Protein AF-A0A501PSZ8-F1 (afdb_monomer)

Mean predicted aligned error: 14.16 Å

Foldseek 3Di:
DDDDDDDDDDDDPPPPDPDDDPPPPVVVVVVVVLVVVVVVVLVVLVVVLVVLLVVLVVVLVVQLVVLVVVLVVVLVVVVVVLVVVPPDDDVVNVLSVLVSVLLSQLSVLLSVLSSVVSVLVSVVSSVVSVLVSVLVVQCSPDPDPVSVVVSVVVSVVVVVVVVVVSVVVVVVSVVVSVCSSCVSVLVSVVVVCVVVVNDDDD

Structure (mmCIF, N/CA/C/O backbone):
data_AF-A0A501PSZ8-F1
#
_entry.id   AF-A0A501PSZ8-F1
#
loop_
_atom_site.group_PDB
_atom_site.id
_atom_site.type_symbol
_atom_site.label_atom_id
_atom_site.label_alt_id
_atom_site.label_comp_id
_atom_site.label_asym_id
_atom_site.label_entity_id
_atom_site.label_seq_id
_atom_site.pdbx_PDB_ins_code
_atom_site.Cartn_x
_atom_site.Cartn_y
_atom_site.Cartn_z
_atom_site.occupancy
_atom_site.B_iso_or_equiv
_atom_site.auth_seq_id
_atom_site.auth_comp_id
_atom_site.auth_asym_id
_atom_site.auth_atom_id
_atom_site.pdbx_PDB_model_num
ATOM 1 N N . MET A 1 1 ? -53.918 -21.270 81.842 1.00 39.38 1 MET A N 1
ATOM 2 C CA . MET A 1 1 ? -53.140 -21.124 80.589 1.00 39.38 1 MET A CA 1
ATOM 3 C C . MET A 1 1 ? -54.136 -21.202 79.435 1.00 39.38 1 MET A C 1
ATOM 5 O O . MET A 1 1 ? -54.706 -22.264 79.272 1.00 39.38 1 MET A O 1
ATOM 9 N N . ARG A 1 2 ? -54.491 -20.159 78.678 1.00 39.19 2 ARG A N 1
ATOM 10 C CA . ARG A 1 2 ? -53.788 -18.931 78.264 1.00 39.19 2 ARG A CA 1
ATOM 11 C C . ARG A 1 2 ? -54.757 -17.724 78.229 1.00 39.19 2 ARG A C 1
ATOM 13 O O . ARG A 1 2 ? -55.941 -17.907 77.971 1.00 39.19 2 ARG A O 1
ATOM 20 N N . GLU A 1 3 ? -54.215 -16.541 78.512 1.00 37.78 3 GLU A N 1
ATOM 21 C CA . GLU A 1 3 ? -54.808 -15.184 78.474 1.00 37.78 3 GLU A CA 1
ATOM 22 C C . GLU A 1 3 ? -55.399 -14.864 77.071 1.00 37.78 3 GLU A C 1
ATOM 24 O O . GLU A 1 3 ? -54.827 -15.295 76.072 1.00 37.78 3 GLU A O 1
ATOM 29 N N . GLN A 1 4 ? -56.630 -14.338 76.897 1.00 39.50 4 GLN A N 1
ATOM 30 C CA . GLN A 1 4 ? -57.059 -12.910 76.917 1.00 39.50 4 GLN A CA 1
ATOM 31 C C . GLN A 1 4 ? -55.990 -11.951 76.330 1.00 39.50 4 GLN A C 1
ATOM 33 O O . GLN A 1 4 ? -54.845 -12.018 76.738 1.00 39.50 4 GLN A O 1
ATOM 38 N N . ILE A 1 5 ? -56.202 -11.060 75.349 1.00 40.06 5 ILE A N 1
ATOM 39 C CA . ILE A 1 5 ? -56.993 -9.804 75.234 1.00 40.06 5 ILE A CA 1
ATOM 40 C C . ILE A 1 5 ? -56.677 -9.337 73.774 1.00 40.06 5 ILE A C 1
ATOM 42 O O . ILE A 1 5 ? -55.539 -9.484 73.350 1.00 40.06 5 ILE A O 1
ATOM 46 N N . GLY A 1 6 ? -57.545 -8.898 72.855 1.00 33.22 6 GLY A N 1
ATOM 47 C CA . GLY A 1 6 ? -58.519 -7.808 72.888 1.00 33.22 6 GLY A CA 1
ATOM 48 C C . GLY A 1 6 ? -58.102 -6.661 71.930 1.00 33.22 6 GLY A C 1
ATOM 49 O O . GLY A 1 6 ? -57.128 -5.973 72.183 1.00 33.22 6 GLY A O 1
ATOM 50 N N . LEU A 1 7 ? -58.902 -6.464 70.869 1.00 38.53 7 LEU A N 1
ATOM 51 C CA . LEU A 1 7 ? -59.334 -5.193 70.239 1.00 38.53 7 LEU A CA 1
ATOM 52 C C . LEU A 1 7 ? -58.346 -4.157 69.631 1.00 38.53 7 LEU A C 1
ATOM 54 O O . LEU A 1 7 ? -57.519 -3.567 70.307 1.00 38.53 7 LEU A O 1
ATOM 58 N N . ARG A 1 8 ? -58.718 -3.747 68.399 1.00 42.22 8 ARG A N 1
ATOM 59 C CA . ARG A 1 8 ? -58.624 -2.403 67.771 1.00 42.22 8 ARG A CA 1
ATOM 60 C C . ARG A 1 8 ? -57.239 -1.785 67.520 1.00 42.22 8 ARG A C 1
ATOM 62 O O . ARG A 1 8 ? -56.643 -1.236 68.434 1.00 42.22 8 ARG A O 1
ATOM 69 N N . HIS A 1 9 ? -56.914 -1.576 66.239 1.00 40.72 9 HIS A N 1
ATOM 70 C CA . HIS A 1 9 ? -56.898 -0.222 65.655 1.00 40.72 9 HIS A CA 1
ATOM 71 C C . HIS A 1 9 ? -56.709 -0.246 64.132 1.00 40.72 9 HIS A C 1
ATOM 73 O O . HIS A 1 9 ? -55.756 -0.814 63.611 1.00 40.72 9 HIS A O 1
ATOM 79 N N . TYR A 1 10 ? -57.622 0.427 63.432 1.00 42.47 10 TYR A N 1
ATOM 80 C CA . TYR A 1 10 ? -57.400 0.956 62.090 1.00 42.47 10 TYR A CA 1
ATOM 81 C C . TYR A 1 10 ? -56.365 2.086 62.204 1.00 42.47 10 TYR A C 1
ATOM 83 O O . TYR A 1 10 ? -56.624 3.054 62.917 1.00 42.47 10 TYR A O 1
ATOM 91 N N . TYR A 1 11 ? -55.240 2.001 61.491 1.00 40.50 11 TYR A N 1
ATOM 92 C CA . TYR A 1 11 ? -54.401 3.167 61.208 1.00 40.50 11 TYR A CA 1
ATOM 93 C C . TYR A 1 11 ? -54.149 3.295 59.703 1.00 40.50 11 TYR A C 1
ATOM 95 O O . TYR A 1 11 ? -53.522 2.463 59.055 1.00 40.50 11 TYR A O 1
ATOM 103 N N . SER A 1 12 ? -54.725 4.380 59.191 1.00 39.78 12 SER A N 1
ATOM 104 C CA . SER A 1 12 ? -54.524 5.057 57.915 1.00 39.78 12 SER A CA 1
ATOM 105 C C . SER A 1 12 ? -53.049 5.156 57.503 1.00 39.78 12 SER A C 1
ATOM 107 O O . SER A 1 12 ? -52.249 5.749 58.220 1.00 39.78 12 SER A O 1
ATOM 109 N N . VAL A 1 13 ? -52.710 4.697 56.294 1.00 40.00 13 VAL A N 1
ATOM 110 C CA . VAL A 1 13 ? -51.389 4.875 55.650 1.00 40.00 13 VAL A CA 1
ATOM 111 C C . VAL A 1 13 ? -51.239 6.308 55.101 1.00 40.00 13 VAL A C 1
ATOM 113 O O . VAL A 1 13 ? -50.970 6.515 53.922 1.00 40.00 13 VAL A O 1
ATOM 116 N N . LYS A 1 14 ? -51.463 7.328 55.941 1.00 44.72 14 LYS A N 1
ATOM 117 C CA . LYS A 1 14 ? -51.265 8.743 55.567 1.00 44.72 14 LYS A CA 1
ATOM 118 C C . LYS A 1 14 ? -49.839 9.258 55.797 1.00 44.72 14 LYS A C 1
ATOM 120 O O . LYS A 1 14 ? -49.567 10.385 55.407 1.00 44.72 14 LYS A O 1
ATOM 125 N N . ASP A 1 15 ? -48.920 8.428 56.298 1.00 42.09 15 ASP A N 1
ATOM 126 C CA . ASP A 1 15 ? -47.596 8.890 56.750 1.00 42.09 15 ASP A CA 1
ATOM 127 C C . ASP A 1 15 ? -46.384 8.270 56.028 1.00 42.09 15 ASP A C 1
ATOM 129 O O . ASP A 1 15 ? -45.269 8.311 56.539 1.00 42.09 15 ASP A O 1
ATOM 133 N N . ILE A 1 16 ? -46.536 7.751 54.804 1.00 41.22 16 ILE A N 1
ATOM 134 C CA . ILE A 1 16 ? -45.375 7.380 53.966 1.00 41.22 16 ILE A CA 1
ATOM 135 C C . ILE A 1 16 ? -45.303 8.316 52.760 1.00 41.22 16 ILE A C 1
ATOM 137 O O . ILE A 1 16 ? -45.477 7.917 51.614 1.00 41.22 16 ILE A O 1
ATOM 141 N N . ASN A 1 17 ? -45.077 9.602 53.027 1.00 38.41 17 ASN A N 1
ATOM 142 C CA . ASN A 1 17 ? -44.780 10.585 51.986 1.00 38.41 17 ASN A CA 1
ATOM 143 C C . ASN A 1 17 ? -43.634 11.522 52.407 1.00 38.41 17 ASN A C 1
ATOM 145 O O . ASN A 1 17 ? -43.758 12.741 52.365 1.00 38.41 17 ASN A O 1
ATOM 149 N N . MET A 1 18 ? -42.505 10.949 52.841 1.00 40.72 18 MET A N 1
ATOM 150 C CA . MET A 1 18 ? -41.269 11.698 53.127 1.00 40.72 18 MET A CA 1
ATOM 151 C C . MET A 1 18 ? -39.994 10.932 52.734 1.00 40.72 18 MET A C 1
ATOM 153 O O . MET A 1 18 ? -39.040 10.848 53.506 1.00 40.72 18 MET A O 1
ATOM 157 N N . THR A 1 19 ? -39.923 10.351 51.528 1.00 38.50 19 THR A N 1
ATOM 158 C CA . THR A 1 19 ? -38.633 9.814 51.027 1.00 38.50 19 THR A CA 1
ATOM 159 C C . THR A 1 19 ? -38.493 9.752 49.500 1.00 38.50 19 THR A C 1
ATOM 161 O O . THR A 1 19 ? -37.919 8.815 48.958 1.00 38.50 19 THR A O 1
ATOM 164 N N . THR A 1 20 ? -38.960 10.768 48.772 1.00 43.62 20 THR A N 1
ATOM 165 C CA . THR A 1 20 ? -38.819 10.842 47.297 1.00 43.62 20 THR A CA 1
ATOM 166 C C . THR A 1 20 ? -38.094 12.087 46.777 1.00 43.62 20 THR A C 1
ATOM 168 O O . THR A 1 20 ? -38.110 12.342 45.580 1.00 43.62 20 THR A O 1
ATOM 171 N N . ALA A 1 21 ? -37.368 12.831 47.621 1.00 39.38 21 ALA A N 1
ATOM 172 C CA . ALA A 1 21 ? -36.712 14.080 47.196 1.00 39.38 21 ALA A CA 1
ATOM 173 C C . ALA A 1 21 ? -35.169 14.051 47.105 1.00 39.38 21 ALA A C 1
ATOM 175 O O . ALA A 1 21 ? -34.577 15.060 46.738 1.00 39.38 21 ALA A O 1
ATOM 176 N N . LYS A 1 22 ? -34.485 12.931 47.405 1.00 36.34 22 LYS A N 1
ATOM 177 C CA . LYS A 1 22 ? -32.999 12.883 47.398 1.00 36.34 22 LYS A CA 1
ATOM 178 C C . LYS A 1 22 ? -32.366 12.060 46.265 1.00 36.34 22 LYS A C 1
ATOM 180 O O . LYS A 1 22 ? -31.150 12.095 46.103 1.00 36.34 22 LYS A O 1
ATOM 185 N N . LYS A 1 23 ? -33.162 11.342 45.460 1.00 40.50 23 LYS A N 1
ATOM 186 C CA . LYS A 1 23 ? -32.654 10.457 44.388 1.00 40.50 23 LYS A CA 1
ATOM 187 C C . LYS A 1 23 ? -32.473 11.161 43.031 1.00 40.50 23 LYS A C 1
ATOM 189 O O . LYS A 1 23 ? -31.695 10.695 42.209 1.00 40.50 23 LYS A O 1
ATOM 194 N N . THR A 1 24 ? -33.126 12.298 42.798 1.00 41.69 24 THR A N 1
ATOM 195 C CA . THR A 1 24 ? -33.142 12.984 41.490 1.00 41.69 24 THR A CA 1
ATOM 196 C C . THR A 1 24 ? -31.967 13.944 41.259 1.00 41.69 24 THR A C 1
ATOM 198 O O . THR A 1 24 ? -31.507 14.075 40.130 1.00 41.69 24 THR A O 1
ATOM 201 N N . THR A 1 25 ? -31.404 14.568 42.297 1.00 41.00 25 THR A N 1
ATOM 202 C CA . THR A 1 25 ? -30.289 15.535 42.163 1.00 41.00 25 THR A CA 1
ATOM 203 C C . THR A 1 25 ? -28.900 14.888 42.133 1.00 41.00 25 THR A C 1
ATOM 205 O O . THR A 1 25 ? -27.998 15.415 41.488 1.00 41.00 25 THR A O 1
ATOM 208 N N . SER A 1 26 ? -28.720 13.726 42.7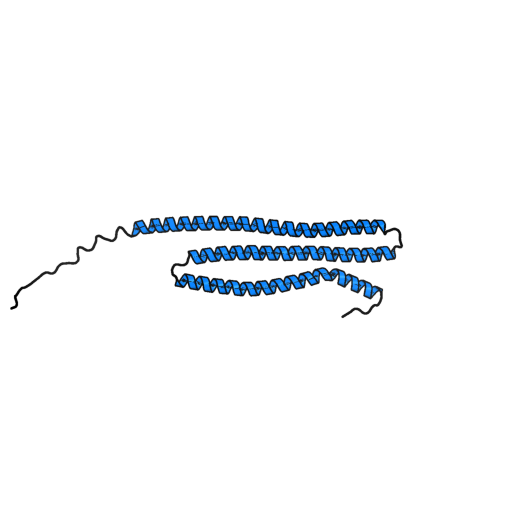73 1.00 48.88 26 SER A N 1
ATOM 209 C CA . SER A 1 26 ? -27.451 12.974 42.743 1.00 48.88 26 SER A CA 1
ATOM 210 C C . SER A 1 26 ? -27.239 12.207 41.431 1.00 48.88 26 SER A C 1
ATOM 212 O O . SER A 1 26 ? -26.098 11.949 41.064 1.00 48.88 26 SER A O 1
ATOM 214 N N . SER A 1 27 ? -28.326 11.857 40.734 1.00 56.31 27 SER A N 1
ATOM 215 C CA . SER A 1 27 ? -28.303 11.154 39.442 1.00 56.31 27 SER A CA 1
ATOM 216 C C . SER A 1 27 ? -27.851 12.073 38.308 1.00 56.31 27 SER A C 1
ATOM 218 O O . SER A 1 27 ? -26.976 11.709 37.536 1.00 56.31 27 SER A O 1
ATOM 220 N N . LYS A 1 28 ? -28.374 13.305 38.268 1.00 56.75 28 LYS A N 1
ATOM 221 C CA . LYS A 1 28 ? -28.098 14.262 37.188 1.00 56.75 28 LYS A CA 1
ATOM 222 C C . LYS A 1 28 ? -26.641 14.738 37.167 1.00 56.75 28 LYS A C 1
ATOM 224 O O . LYS A 1 28 ? -26.029 14.811 36.117 1.00 56.75 28 LYS A O 1
ATOM 229 N N . LYS A 1 29 ? -26.048 14.963 38.347 1.00 59.31 29 LYS A N 1
ATOM 230 C CA . LYS A 1 29 ? -24.628 15.338 38.481 1.00 59.31 29 LYS A CA 1
ATOM 231 C C . LYS A 1 29 ? -23.673 14.193 38.110 1.00 59.31 29 LYS A C 1
ATOM 233 O O . LYS A 1 29 ? -22.567 14.450 37.649 1.00 59.31 29 LYS A O 1
ATOM 238 N N . ALA A 1 30 ? -24.090 12.943 38.321 1.00 61.56 30 ALA A N 1
ATOM 239 C CA . ALA A 1 30 ? -23.337 11.763 37.900 1.00 61.56 30 ALA A CA 1
ATOM 240 C C . ALA A 1 30 ? -23.470 11.510 36.387 1.00 61.56 30 ALA A C 1
ATOM 242 O O . ALA A 1 30 ? -22.485 11.148 35.755 1.00 61.56 30 ALA A O 1
ATOM 243 N N . GLU A 1 31 ? -24.645 11.763 35.799 1.00 59.28 31 GLU A N 1
ATOM 244 C CA . GLU A 1 31 ? -24.856 11.754 34.343 1.00 59.28 31 GLU A CA 1
ATOM 245 C C . GLU A 1 31 ? -24.077 12.871 33.635 1.00 59.28 31 GLU A C 1
ATOM 247 O O . GLU A 1 31 ? -23.431 12.603 32.625 1.00 59.28 31 GLU A O 1
ATOM 252 N N . ASP A 1 32 ? -24.057 14.091 34.177 1.00 67.81 32 ASP A N 1
ATOM 253 C CA . ASP A 1 32 ? -23.296 15.210 33.604 1.00 67.81 32 ASP A CA 1
ATOM 254 C C . ASP A 1 32 ? -21.778 14.946 33.664 1.00 67.81 32 ASP A C 1
ATOM 256 O O . ASP A 1 32 ? -21.078 15.125 32.668 1.00 67.81 32 ASP A O 1
ATOM 260 N N . ALA A 1 33 ? -21.269 14.413 34.784 1.00 70.62 33 ALA A N 1
ATOM 261 C CA . ALA A 1 33 ? -19.857 14.032 34.923 1.00 70.62 33 ALA A CA 1
ATOM 262 C C . ALA A 1 33 ? -19.465 12.829 34.035 1.00 70.62 33 ALA A C 1
ATOM 264 O O . ALA A 1 33 ? -18.357 12.777 33.491 1.00 70.62 33 ALA A O 1
ATOM 265 N N . ALA A 1 34 ? -20.372 11.864 33.848 1.00 70.38 34 ALA A N 1
ATOM 266 C CA . ALA A 1 34 ? -20.192 10.774 32.888 1.00 70.38 34 ALA A CA 1
ATOM 267 C C . ALA A 1 34 ? -20.187 11.298 31.441 1.00 70.38 34 ALA A C 1
ATOM 269 O O . ALA A 1 34 ? -19.390 10.859 30.619 1.00 70.38 34 ALA A O 1
ATOM 270 N N . THR A 1 35 ? -21.017 12.292 31.131 1.00 74.19 35 THR A N 1
ATOM 271 C CA . THR A 1 35 ? -21.087 12.896 29.794 1.00 74.19 35 THR A CA 1
ATOM 272 C C . THR A 1 35 ? -19.830 13.706 29.466 1.00 74.19 35 THR A C 1
ATOM 274 O O . THR A 1 35 ? -19.291 13.573 28.368 1.00 74.19 35 THR A O 1
ATOM 277 N N . GLU A 1 36 ? -19.307 14.495 30.410 1.00 78.88 36 GLU A N 1
ATOM 278 C CA . GLU A 1 36 ? -18.043 15.231 30.235 1.00 78.88 36 GLU A CA 1
ATOM 279 C C . GLU A 1 36 ? -16.842 14.297 30.052 1.00 78.88 36 GLU A C 1
ATOM 281 O O . GLU A 1 36 ? -16.013 14.522 29.170 1.00 78.88 36 GLU A O 1
ATOM 286 N N . SER A 1 37 ? -16.765 13.215 30.832 1.00 75.25 37 SER A N 1
ATOM 287 C CA . SER A 1 37 ? -15.682 12.230 30.712 1.00 75.25 37 SER A CA 1
ATOM 288 C C . SER A 1 37 ? -15.740 11.442 29.398 1.00 75.25 37 SER A C 1
ATOM 290 O O . SER A 1 37 ? -14.697 11.208 28.785 1.00 75.25 37 SER A O 1
ATOM 292 N N . ILE A 1 38 ? -16.937 11.116 28.897 1.00 77.25 38 ILE A N 1
ATOM 293 C CA . ILE A 1 38 ? -17.124 10.537 27.557 1.00 77.25 38 ILE A CA 1
ATOM 294 C C . ILE A 1 38 ? -16.674 11.522 26.469 1.00 77.25 38 ILE A C 1
ATOM 296 O O . ILE A 1 38 ? -15.985 11.118 25.532 1.00 77.25 38 ILE A O 1
ATOM 300 N N . LYS A 1 39 ? -17.001 12.814 26.597 1.00 81.50 39 LYS A N 1
ATOM 301 C CA . LYS A 1 39 ? -16.575 13.855 25.646 1.00 81.50 39 LYS A CA 1
ATOM 302 C C . LYS A 1 39 ? -15.054 14.022 25.605 1.00 81.50 39 LYS A C 1
ATOM 304 O O . LYS A 1 39 ? -14.472 14.043 24.525 1.00 81.50 39 LYS A O 1
ATOM 309 N N . ALA A 1 40 ? -14.405 14.068 26.767 1.00 82.12 40 ALA A N 1
ATOM 310 C CA . ALA A 1 40 ? -12.948 14.174 26.859 1.00 82.12 40 ALA A CA 1
ATOM 311 C C . ALA A 1 40 ? -12.236 12.942 26.262 1.00 82.12 40 ALA A C 1
ATOM 313 O O . ALA A 1 40 ? -11.212 13.067 25.581 1.00 82.12 40 ALA A O 1
ATOM 314 N N . ALA A 1 41 ? -12.799 11.745 26.461 1.00 78.00 41 ALA A N 1
ATOM 315 C CA . ALA A 1 41 ? -12.309 10.525 25.825 1.00 78.00 41 ALA A CA 1
ATOM 316 C C . ALA A 1 41 ? -12.478 10.571 24.295 1.00 78.00 41 ALA A C 1
ATOM 318 O O . ALA A 1 41 ? -11.556 10.198 23.569 1.00 78.00 41 ALA A O 1
ATOM 319 N N . GLN A 1 42 ? -13.608 11.082 23.793 1.00 77.44 42 GLN A N 1
ATOM 320 C CA . GLN A 1 42 ? -13.843 11.268 22.357 1.00 77.44 42 GLN A CA 1
ATOM 321 C C . GLN A 1 42 ? -12.844 1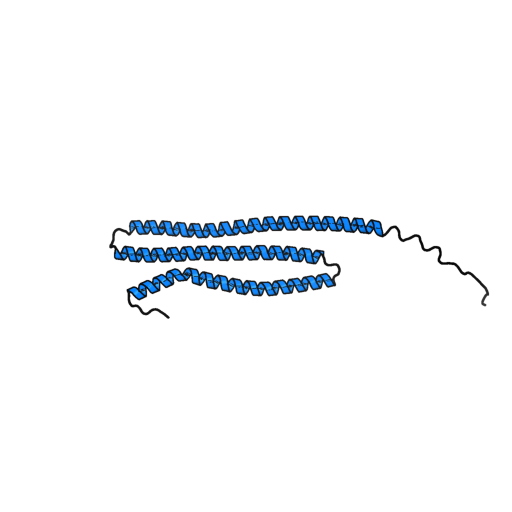2.240 21.720 1.00 77.44 42 GLN A C 1
ATOM 323 O O . GLN A 1 42 ? -12.270 11.903 20.688 1.00 77.44 42 GLN A O 1
ATOM 328 N N . GLU A 1 43 ? -12.579 13.393 22.339 1.00 85.44 43 GLU A N 1
ATOM 329 C CA . GLU A 1 43 ? -11.589 14.363 21.842 1.00 85.44 43 GLU A CA 1
ATOM 330 C C . GLU A 1 43 ? -10.172 13.775 21.806 1.00 85.44 43 GLU A C 1
ATOM 332 O O . GLU A 1 43 ? -9.439 13.952 20.831 1.00 85.44 43 GLU A O 1
ATOM 337 N N . THR A 1 44 ? -9.795 13.014 22.837 1.00 83.50 44 THR A N 1
ATOM 338 C CA . THR A 1 44 ? -8.489 12.335 22.901 1.00 83.50 44 THR A CA 1
ATOM 339 C C . THR A 1 44 ? -8.334 11.326 21.765 1.00 83.50 44 THR A C 1
ATOM 341 O O . THR A 1 44 ? -7.307 11.295 21.083 1.00 83.50 44 THR A O 1
ATOM 344 N N . VAL A 1 45 ? -9.376 10.530 21.523 1.00 81.62 45 VAL A N 1
ATOM 345 C CA . VAL A 1 45 ? -9.421 9.569 20.420 1.00 81.62 45 VAL A CA 1
ATOM 346 C C . VAL A 1 45 ? -9.355 10.283 19.067 1.00 81.62 45 VAL A C 1
ATOM 348 O O . VAL A 1 45 ? -8.619 9.854 18.182 1.00 81.62 45 VAL A O 1
ATOM 351 N N . GLN A 1 46 ? -10.058 11.403 18.907 1.00 84.00 46 GLN A N 1
ATOM 352 C CA . GLN A 1 46 ? -10.084 12.169 17.662 1.00 84.00 46 GLN A CA 1
ATOM 353 C C . GLN A 1 46 ? -8.712 12.773 17.326 1.00 84.00 46 GLN A C 1
ATOM 355 O O . GLN A 1 46 ? -8.249 12.675 16.191 1.00 84.00 46 GLN A O 1
ATOM 360 N N . LYS A 1 47 ? -7.996 13.280 18.331 1.00 86.19 47 LYS A N 1
ATOM 361 C CA . LYS A 1 47 ? -6.630 13.794 18.170 1.00 86.19 47 LYS A CA 1
ATOM 362 C C . LYS A 1 47 ? -5.616 12.693 17.837 1.00 86.19 47 LYS A C 1
ATOM 364 O O . LYS A 1 47 ? -4.707 12.898 17.028 1.00 86.19 47 LYS A O 1
ATOM 369 N N . ALA A 1 48 ? -5.773 11.512 18.440 1.00 81.56 48 ALA A N 1
ATOM 370 C CA . ALA A 1 48 ? -4.960 10.342 18.112 1.00 81.56 48 ALA A CA 1
ATOM 371 C C . ALA A 1 48 ? -5.200 9.877 16.664 1.00 81.56 48 ALA A C 1
ATOM 373 O O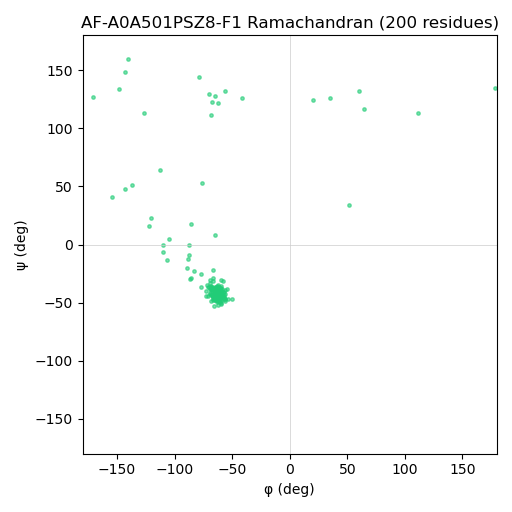 . ALA A 1 48 ? -4.245 9.536 15.967 1.00 81.56 48 ALA A O 1
ATOM 374 N N . VAL A 1 49 ? -6.451 9.944 16.192 1.00 85.00 49 VAL A N 1
ATOM 375 C CA . VAL A 1 49 ? -6.830 9.663 14.799 1.00 85.00 49 VAL A CA 1
ATOM 376 C C . VAL A 1 49 ? -6.141 10.621 13.827 1.00 85.00 49 VAL A C 1
ATOM 378 O O . VAL A 1 49 ? -5.540 10.185 12.847 1.00 85.00 49 VAL A O 1
ATOM 381 N N . GLU A 1 50 ? -6.194 11.924 14.083 1.00 86.19 50 GLU A N 1
ATOM 382 C CA . GLU A 1 50 ? -5.554 12.925 13.217 1.00 86.19 50 GLU A CA 1
ATOM 383 C C . GLU A 1 50 ? -4.036 12.727 13.141 1.00 86.19 50 GLU A C 1
ATOM 385 O O . GLU A 1 50 ? -3.469 12.659 12.051 1.00 86.19 50 GLU A O 1
ATOM 390 N N . THR A 1 51 ? -3.394 12.515 14.291 1.00 87.69 51 THR A N 1
ATOM 391 C CA . THR A 1 51 ? -1.947 12.255 14.360 1.00 87.69 51 THR A CA 1
ATOM 392 C C . THR A 1 51 ? -1.567 10.966 13.623 1.00 87.69 51 THR A C 1
ATOM 394 O O . THR A 1 51 ? -0.560 10.916 12.915 1.00 87.69 51 THR A O 1
ATOM 397 N N . GLY A 1 52 ? -2.378 9.912 13.766 1.00 83.62 52 GLY A N 1
ATOM 398 C CA . GLY A 1 52 ? -2.190 8.651 13.054 1.00 83.62 52 GLY A CA 1
ATOM 399 C C . GLY A 1 52 ? -2.254 8.829 11.536 1.00 83.62 52 GLY A C 1
ATOM 400 O O . GLY A 1 52 ? -1.364 8.349 10.834 1.00 83.62 52 GLY A O 1
ATOM 401 N N . LYS A 1 53 ? -3.246 9.581 11.036 1.00 83.69 53 LYS A N 1
ATOM 402 C CA . LYS A 1 53 ? -3.391 9.894 9.602 1.00 83.69 53 LYS A CA 1
ATOM 403 C C . LYS A 1 53 ? -2.167 10.619 9.050 1.00 83.69 53 LYS A C 1
ATOM 405 O O . LYS A 1 53 ? -1.619 10.182 8.042 1.00 83.69 53 LYS A O 1
ATOM 410 N N . GLU A 1 54 ? -1.687 11.657 9.733 1.00 87.44 54 GLU A N 1
ATOM 411 C CA . GLU A 1 54 ? -0.492 12.388 9.290 1.00 87.44 54 GLU A CA 1
ATOM 412 C C . GLU A 1 54 ? 0.756 11.498 9.210 1.00 87.44 54 GLU A C 1
ATOM 414 O O . GLU A 1 54 ? 1.562 11.625 8.287 1.00 87.44 54 GLU A O 1
ATOM 419 N N . ASN A 1 55 ? 0.941 10.597 10.176 1.00 85.94 55 ASN A N 1
ATOM 420 C CA . ASN A 1 55 ? 2.100 9.705 10.198 1.00 85.94 55 ASN A CA 1
ATOM 421 C C . ASN A 1 55 ? 2.048 8.668 9.070 1.00 85.94 55 ASN A C 1
ATOM 423 O O . ASN A 1 55 ? 3.079 8.383 8.458 1.00 85.94 55 ASN A O 1
ATOM 427 N N . ILE A 1 56 ? 0.857 8.149 8.762 1.00 84.38 56 ILE A N 1
ATOM 428 C CA . ILE A 1 56 ? 0.633 7.248 7.626 1.00 84.38 56 ILE A CA 1
ATOM 429 C C . ILE A 1 56 ? 0.961 7.964 6.308 1.00 84.38 56 ILE A C 1
ATOM 431 O O . ILE A 1 56 ? 1.720 7.433 5.498 1.00 84.38 56 ILE A O 1
ATOM 435 N N . GLU A 1 57 ? 0.462 9.188 6.108 1.00 84.56 57 GLU A N 1
ATOM 436 C CA . GLU A 1 57 ? 0.743 9.970 4.896 1.00 84.56 57 GLU A CA 1
ATOM 437 C C . GLU A 1 57 ? 2.241 10.242 4.711 1.00 84.56 57 GLU A C 1
ATOM 439 O O . GLU A 1 57 ? 2.771 10.102 3.606 1.00 84.56 57 GLU A O 1
ATOM 444 N N . LYS A 1 58 ? 2.951 10.589 5.792 1.00 86.56 58 LYS A N 1
ATOM 445 C CA . LYS A 1 58 ? 4.407 10.801 5.761 1.00 86.56 58 LYS A CA 1
ATOM 446 C C . LYS A 1 58 ? 5.161 9.523 5.389 1.00 86.56 58 LYS A C 1
ATOM 448 O O . LYS A 1 58 ? 6.073 9.583 4.566 1.00 86.56 58 LYS A O 1
ATOM 453 N N . ALA A 1 59 ? 4.776 8.380 5.957 1.00 81.81 59 ALA A N 1
ATOM 454 C CA . ALA A 1 59 ? 5.411 7.095 5.667 1.00 81.81 59 ALA A CA 1
ATOM 455 C C . ALA A 1 59 ? 5.215 6.671 4.200 1.00 81.81 59 ALA A C 1
ATOM 457 O O . ALA A 1 59 ? 6.178 6.267 3.546 1.00 81.81 59 ALA A O 1
ATOM 458 N N . VAL A 1 60 ? 4.002 6.833 3.657 1.00 83.62 60 VAL A N 1
ATOM 459 C CA . VAL A 1 60 ? 3.697 6.549 2.242 1.00 83.62 60 VAL A CA 1
ATOM 460 C C . VAL A 1 60 ? 4.525 7.412 1.298 1.00 83.62 60 VAL A C 1
ATOM 462 O O . VAL A 1 60 ? 5.096 6.894 0.333 1.00 83.62 60 VAL A O 1
ATOM 465 N N . LYS A 1 61 ? 4.629 8.718 1.574 1.00 84.38 61 LYS A N 1
ATOM 466 C CA . LYS A 1 61 ? 5.443 9.625 0.755 1.00 84.38 61 LYS A CA 1
ATOM 467 C C . LYS A 1 61 ? 6.914 9.223 0.769 1.00 84.38 61 LYS A C 1
ATOM 469 O O . LYS A 1 61 ? 7.493 9.046 -0.296 1.00 84.38 61 LYS A O 1
ATOM 474 N N . ALA A 1 62 ? 7.485 8.976 1.948 1.00 86.44 62 ALA A N 1
ATOM 475 C CA . ALA A 1 62 ? 8.891 8.592 2.077 1.00 86.44 62 ALA A CA 1
ATOM 476 C C . ALA A 1 62 ? 9.226 7.277 1.343 1.00 86.44 62 ALA A C 1
ATOM 478 O O . ALA A 1 62 ? 10.270 7.166 0.692 1.00 86.44 62 ALA A O 1
ATOM 479 N N . GLY A 1 63 ? 8.335 6.279 1.415 1.00 78.69 63 GLY A N 1
ATOM 480 C CA . GLY A 1 63 ? 8.490 5.023 0.677 1.00 78.69 63 GLY A CA 1
ATOM 481 C C . GLY A 1 63 ? 8.458 5.235 -0.838 1.00 78.69 63 GLY A C 1
ATOM 482 O O . GLY A 1 63 ? 9.322 4.728 -1.553 1.00 78.69 63 GLY A O 1
ATOM 483 N N . THR A 1 64 ? 7.510 6.041 -1.317 1.00 79.44 64 THR A N 1
ATOM 484 C CA . THR A 1 64 ? 7.345 6.363 -2.744 1.00 79.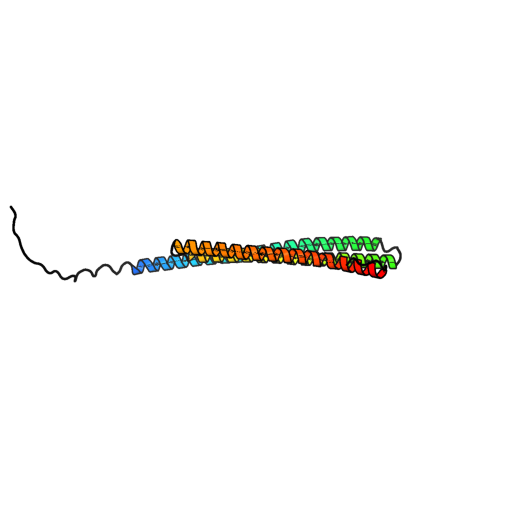44 64 THR A CA 1
ATOM 485 C C . THR A 1 64 ? 8.549 7.129 -3.299 1.00 79.44 64 THR A C 1
ATOM 487 O O . THR A 1 64 ? 9.123 6.733 -4.314 1.00 79.44 64 THR A O 1
ATOM 490 N N . GLU A 1 65 ? 9.008 8.162 -2.587 1.00 86.19 65 GLU A N 1
ATOM 491 C CA . GLU A 1 65 ? 10.188 8.958 -2.953 1.00 86.19 65 GLU A CA 1
ATOM 492 C C . GLU A 1 65 ? 11.460 8.098 -3.043 1.00 86.19 65 GLU A C 1
ATOM 494 O O . GLU A 1 65 ? 12.298 8.303 -3.921 1.00 86.19 65 GLU A O 1
ATOM 499 N N . THR A 1 66 ? 11.602 7.091 -2.174 1.00 85.75 66 THR A N 1
ATOM 500 C CA . THR A 1 66 ? 12.751 6.171 -2.198 1.00 85.75 66 THR A CA 1
ATOM 501 C C . THR A 1 66 ? 12.784 5.336 -3.478 1.00 85.75 66 THR A C 1
ATOM 503 O O . THR A 1 66 ? 13.843 5.184 -4.092 1.00 85.75 66 THR A O 1
ATOM 506 N N . VAL A 1 67 ? 11.633 4.804 -3.903 1.00 81.06 67 VAL A N 1
ATOM 507 C CA . VAL A 1 67 ? 11.527 4.044 -5.157 1.00 81.06 67 VAL A CA 1
ATOM 508 C C . VAL A 1 67 ? 11.819 4.959 -6.343 1.00 81.06 67 VAL A C 1
ATOM 510 O O . VAL A 1 67 ? 12.664 4.619 -7.171 1.00 81.06 67 VAL A O 1
ATOM 513 N N . GLN A 1 68 ? 11.204 6.144 -6.382 1.00 81.50 68 GLN A N 1
ATOM 514 C CA . GLN A 1 68 ? 11.404 7.126 -7.449 1.00 81.50 68 GLN A CA 1
ATOM 515 C C . GLN A 1 68 ? 12.884 7.495 -7.615 1.00 81.50 68 GLN A C 1
ATOM 517 O O . GLN A 1 68 ? 13.426 7.407 -8.716 1.00 81.50 68 GLN A O 1
ATOM 522 N N . LYS A 1 69 ? 13.580 7.779 -6.511 1.00 87.94 69 LYS A N 1
ATOM 523 C CA . LYS A 1 69 ? 15.006 8.126 -6.516 1.00 87.94 69 LYS A CA 1
ATOM 524 C C . LYS A 1 69 ? 15.902 6.996 -7.035 1.00 87.94 69 LYS A C 1
ATOM 526 O O . LYS A 1 69 ? 16.901 7.249 -7.709 1.00 87.94 69 LYS A O 1
ATOM 531 N N . ASN A 1 70 ? 15.565 5.740 -6.737 1.00 82.50 70 ASN A N 1
ATOM 532 C CA . ASN A 1 70 ? 16.306 4.585 -7.252 1.00 82.50 70 ASN A CA 1
ATOM 533 C C . ASN A 1 70 ? 16.116 4.414 -8.764 1.00 82.50 70 ASN A C 1
ATOM 535 O O . ASN A 1 70 ? 17.069 4.060 -9.467 1.00 82.50 70 ASN A O 1
ATOM 539 N N . ILE A 1 71 ? 14.916 4.705 -9.273 1.00 81.88 71 ILE A N 1
ATOM 540 C CA . ILE A 1 71 ? 14.662 4.722 -10.714 1.00 81.88 71 ILE A CA 1
ATOM 541 C C . ILE A 1 71 ? 15.453 5.843 -11.364 1.00 81.88 71 ILE A C 1
ATOM 543 O O . ILE A 1 71 ? 16.232 5.551 -12.263 1.00 81.88 71 ILE A O 1
ATOM 547 N N . GLU A 1 72 ? 15.340 7.080 -10.875 1.00 85.62 72 GLU A N 1
ATOM 548 C CA . GLU A 1 72 ? 16.080 8.245 -11.385 1.00 85.62 72 GLU A CA 1
ATOM 549 C C . GLU A 1 72 ? 17.582 7.970 -11.494 1.00 85.62 72 GLU A C 1
ATOM 551 O O . GLU A 1 72 ? 18.177 8.182 -12.550 1.00 85.62 72 GLU A O 1
ATOM 556 N N . LYS A 1 73 ? 18.181 7.393 -10.446 1.00 84.75 73 LYS A N 1
ATOM 557 C CA . LYS A 1 73 ? 19.594 6.993 -10.447 1.00 84.75 73 LYS A CA 1
ATOM 558 C C . LYS A 1 73 ? 19.913 5.959 -11.530 1.00 84.75 73 LYS A C 1
ATOM 560 O O . LYS A 1 73 ? 20.982 6.011 -12.135 1.00 84.75 73 LYS A O 1
ATOM 565 N N . THR A 1 74 ? 19.001 5.023 -11.778 1.00 80.00 74 THR A N 1
ATOM 566 C CA . THR A 1 74 ? 19.139 4.031 -12.853 1.00 80.00 74 THR A CA 1
ATOM 567 C C . THR A 1 74 ? 19.067 4.709 -14.222 1.00 80.00 74 THR A C 1
ATOM 569 O O . THR A 1 74 ? 19.936 4.466 -15.055 1.00 80.00 74 THR A O 1
ATOM 572 N N . VAL A 1 75 ? 18.117 5.631 -14.431 1.00 81.00 75 VAL A N 1
ATOM 573 C CA . VAL A 1 75 ? 18.005 6.433 -15.666 1.00 81.00 75 VAL A CA 1
ATOM 574 C C . VAL A 1 75 ? 19.299 7.190 -15.946 1.00 81.00 75 VAL A C 1
ATOM 576 O O . VAL A 1 75 ? 19.786 7.203 -17.074 1.00 81.00 75 VAL A O 1
ATOM 579 N N . GLU A 1 76 ? 19.844 7.843 -14.925 1.00 84.50 76 GLU A N 1
ATOM 580 C CA . GLU A 1 76 ? 21.023 8.696 -15.035 1.00 84.50 76 GLU A CA 1
ATOM 581 C C . GLU A 1 76 ? 22.283 7.876 -15.357 1.00 84.50 76 GLU A C 1
ATOM 583 O O . GLU A 1 76 ? 23.043 8.232 -16.260 1.00 84.50 76 GLU A O 1
ATOM 588 N N . LEU A 1 77 ? 22.460 6.722 -14.700 1.00 80.75 77 LEU A N 1
ATOM 589 C CA . LEU A 1 77 ? 23.536 5.773 -15.007 1.00 80.75 77 LEU A CA 1
ATOM 590 C C . LEU A 1 77 ? 23.424 5.211 -16.428 1.00 80.75 77 LEU A C 1
ATOM 592 O O . LEU A 1 77 ? 24.433 5.114 -17.129 1.00 80.75 77 LEU A O 1
ATOM 596 N N . SER A 1 78 ? 22.214 4.865 -16.867 1.00 74.88 78 SER A N 1
ATOM 597 C CA . SER A 1 78 ? 21.985 4.339 -18.211 1.00 74.88 78 SER A CA 1
ATOM 598 C C . SER A 1 78 ? 22.198 5.389 -19.296 1.00 74.88 78 SER A C 1
ATOM 600 O O . SER A 1 78 ? 22.839 5.079 -20.294 1.00 74.88 78 SER A O 1
ATOM 602 N N . LYS A 1 79 ? 21.740 6.635 -19.102 1.00 75.00 79 LYS A N 1
ATOM 603 C CA . LYS A 1 79 ? 22.018 7.744 -20.032 1.00 75.00 79 LYS A CA 1
ATOM 604 C C . LYS A 1 79 ? 23.517 7.949 -20.212 1.00 75.00 79 LYS A C 1
ATOM 606 O O . LYS A 1 79 ? 23.983 8.007 -21.345 1.00 75.00 79 LYS A O 1
ATOM 611 N N . LYS A 1 80 ? 24.271 7.957 -19.110 1.00 77.50 80 LYS A N 1
ATOM 612 C CA . LYS A 1 80 ? 25.729 8.099 -19.134 1.00 77.50 80 LYS A CA 1
ATOM 613 C C . LYS A 1 80 ? 26.417 6.961 -19.902 1.00 77.50 80 LYS A C 1
ATOM 615 O O . LYS A 1 80 ? 27.288 7.219 -20.722 1.00 77.50 80 LYS A O 1
ATOM 620 N N . GLN A 1 81 ? 25.991 5.711 -19.693 1.00 69.31 81 GLN A N 1
ATOM 621 C CA . GLN A 1 81 ? 26.494 4.569 -20.472 1.00 69.31 81 GLN A CA 1
ATOM 622 C C . GLN A 1 81 ? 26.114 4.642 -21.956 1.00 69.31 81 GLN A C 1
ATOM 624 O O . GLN A 1 81 ? 26.908 4.247 -22.808 1.00 69.31 81 GLN A O 1
ATOM 629 N N . MET A 1 82 ? 24.917 5.139 -22.277 1.00 67.06 82 MET A N 1
ATOM 630 C CA . MET A 1 82 ? 24.469 5.309 -23.658 1.00 67.06 82 MET A CA 1
ATOM 631 C C . MET A 1 82 ? 25.294 6.370 -24.387 1.00 67.06 82 MET A C 1
ATOM 633 O O . MET A 1 82 ? 25.727 6.124 -25.509 1.00 67.06 82 MET A O 1
ATOM 637 N N . GLU A 1 83 ? 25.543 7.515 -23.748 1.00 70.62 83 GLU A N 1
ATOM 638 C CA . GLU A 1 83 ? 26.388 8.591 -24.279 1.00 70.62 83 GLU A CA 1
ATOM 639 C C . GLU A 1 83 ? 27.800 8.079 -24.606 1.00 70.62 83 GLU A C 1
ATOM 641 O O . GLU A 1 83 ? 28.291 8.323 -25.710 1.00 70.62 83 GLU A O 1
ATOM 646 N N . ASP A 1 84 ? 28.398 7.262 -23.732 1.00 65.62 84 ASP A N 1
ATOM 647 C CA . ASP A 1 84 ? 29.703 6.624 -23.969 1.00 65.62 84 ASP A CA 1
ATOM 648 C C . ASP A 1 84 ? 29.680 5.590 -25.121 1.00 65.62 84 ASP A C 1
ATOM 650 O O . ASP A 1 84 ? 30.692 5.395 -25.804 1.00 65.62 84 ASP A O 1
ATOM 654 N N . ALA A 1 85 ? 28.530 4.953 -25.377 1.00 60.41 85 ALA A N 1
ATOM 655 C CA . ALA A 1 85 ? 28.342 3.912 -26.394 1.00 60.41 85 ALA A CA 1
ATOM 656 C C . ALA A 1 85 ? 27.955 4.432 -27.798 1.00 60.41 85 ALA A C 1
ATOM 658 O O . ALA A 1 85 ? 28.054 3.682 -28.768 1.00 60.41 85 ALA A O 1
ATOM 659 N N . THR A 1 86 ? 27.572 5.708 -27.950 1.00 55.50 86 THR A N 1
ATOM 660 C CA . THR A 1 86 ? 27.100 6.321 -29.220 1.00 55.50 86 THR A CA 1
ATOM 661 C C . THR A 1 86 ? 28.128 6.403 -30.368 1.00 55.50 86 THR A C 1
ATOM 663 O O . THR A 1 86 ? 27.847 6.974 -31.419 1.00 55.50 86 THR A O 1
ATOM 666 N N . LYS A 1 87 ? 29.314 5.796 -30.239 1.00 59.53 87 LYS A N 1
ATOM 667 C CA . LYS A 1 87 ? 30.359 5.771 -31.282 1.00 59.53 87 LYS A CA 1
ATOM 668 C C . LYS A 1 87 ? 30.204 4.635 -32.313 1.00 59.53 87 LYS A C 1
ATOM 670 O O . LYS A 1 87 ? 31.176 4.295 -32.984 1.00 59.53 87 LYS A O 1
ATOM 675 N N . SER A 1 88 ? 29.041 3.993 -32.449 1.00 62.12 88 SER A N 1
ATOM 676 C CA . SER A 1 88 ? 28.844 2.864 -33.382 1.00 62.12 88 SER A CA 1
ATOM 677 C C . SER A 1 88 ? 27.422 2.790 -33.955 1.00 62.12 88 SER A C 1
ATOM 679 O O . SER A 1 88 ? 26.476 2.895 -33.194 1.00 62.12 88 SER A O 1
ATOM 681 N N . TYR A 1 89 ? 27.334 2.593 -35.281 1.00 60.47 89 TYR A N 1
ATOM 682 C CA . TYR A 1 89 ? 26.192 2.276 -36.172 1.00 60.47 89 TYR A CA 1
ATOM 683 C C . TYR A 1 89 ? 24.737 2.574 -35.711 1.00 60.47 89 TYR A C 1
ATOM 685 O O . TYR A 1 89 ? 24.241 2.007 -34.739 1.00 60.47 89 TYR A O 1
ATOM 693 N N . ASP A 1 90 ? 24.006 3.352 -36.523 1.00 69.69 90 ASP A N 1
ATOM 694 C CA . ASP A 1 90 ? 22.652 3.887 -36.255 1.00 69.69 90 ASP A CA 1
ATOM 695 C C . ASP A 1 90 ? 21.573 2.841 -35.893 1.00 69.69 90 ASP A C 1
ATOM 697 O O . ASP A 1 90 ? 20.770 3.076 -34.987 1.00 69.69 90 ASP A O 1
ATOM 701 N N . ASP A 1 91 ? 21.567 1.658 -36.518 1.00 62.56 91 ASP A N 1
ATOM 702 C CA . ASP A 1 91 ? 20.566 0.612 -36.227 1.00 62.56 91 ASP A CA 1
ATOM 703 C C . ASP A 1 91 ? 20.780 -0.054 -34.857 1.00 62.56 91 ASP A C 1
ATOM 705 O O . ASP A 1 91 ? 19.824 -0.383 -34.147 1.00 62.56 91 ASP A O 1
ATOM 709 N N . ALA A 1 92 ? 22.041 -0.211 -34.442 1.00 64.62 92 ALA A N 1
ATOM 710 C CA . ALA A 1 92 ? 22.376 -0.720 -33.114 1.00 64.62 92 ALA A CA 1
ATOM 711 C C . ALA A 1 92 ? 21.998 0.296 -32.022 1.00 64.62 92 ALA A C 1
ATOM 713 O O . ALA A 1 92 ? 21.562 -0.091 -30.932 1.00 64.62 92 ALA A O 1
ATOM 714 N N . ILE A 1 93 ? 22.104 1.594 -32.331 1.00 70.69 93 ILE A N 1
ATOM 715 C CA . ILE A 1 93 ? 21.662 2.687 -31.458 1.00 70.69 93 ILE A CA 1
ATOM 716 C C . ILE A 1 93 ? 20.137 2.670 -31.312 1.00 70.69 93 ILE A C 1
ATOM 718 O O . ILE A 1 93 ? 19.644 2.724 -30.185 1.00 70.69 93 ILE A O 1
ATOM 722 N N . ALA A 1 94 ? 19.384 2.543 -32.409 1.00 72.94 94 ALA A N 1
ATOM 723 C CA . ALA A 1 94 ? 17.922 2.483 -32.365 1.00 72.94 94 ALA A CA 1
ATOM 724 C C . ALA A 1 94 ? 17.419 1.276 -31.552 1.00 72.94 94 ALA A C 1
ATOM 726 O O . ALA A 1 94 ? 16.595 1.436 -30.653 1.00 72.94 94 ALA A O 1
ATOM 727 N N . PHE A 1 95 ? 17.982 0.085 -31.782 1.00 71.75 95 PHE A N 1
ATOM 728 C CA . PHE A 1 95 ? 17.647 -1.121 -31.017 1.00 71.75 95 PHE A CA 1
ATOM 729 C C . PHE A 1 95 ? 17.956 -0.980 -29.516 1.00 71.75 95 PHE A C 1
ATOM 731 O O . PHE A 1 95 ? 17.158 -1.394 -28.671 1.00 71.75 95 PHE A O 1
ATOM 738 N N . SER A 1 96 ? 19.097 -0.370 -29.177 1.00 74.44 96 SER A N 1
ATOM 739 C CA . SER A 1 96 ? 19.494 -0.110 -27.786 1.00 74.44 96 SER A CA 1
ATOM 740 C C . SER A 1 96 ? 18.586 0.919 -27.114 1.00 74.44 96 SER A C 1
ATOM 742 O O . SER A 1 96 ? 18.216 0.746 -25.953 1.00 74.44 96 SER A O 1
ATOM 744 N N . LYS A 1 97 ? 18.172 1.953 -27.852 1.00 80.56 97 LYS A N 1
ATOM 745 C CA . LYS A 1 97 ? 17.245 2.982 -27.376 1.00 80.56 97 LYS A CA 1
ATOM 746 C C . LYS A 1 97 ? 15.850 2.413 -27.110 1.00 80.56 97 LYS A C 1
ATOM 748 O O . LYS A 1 97 ? 15.310 2.658 -26.040 1.00 80.56 97 LYS A O 1
ATOM 753 N N . GLU A 1 98 ? 15.310 1.594 -28.014 1.00 81.56 98 GLU A N 1
ATOM 754 C CA . GLU A 1 98 ? 14.023 0.902 -27.821 1.00 81.56 98 GLU A CA 1
ATOM 755 C C . GLU A 1 98 ? 14.047 -0.016 -26.578 1.00 81.56 98 GLU A C 1
ATOM 757 O O . GLU A 1 98 ? 13.085 -0.066 -25.812 1.00 81.56 98 GLU A O 1
ATOM 762 N N . ASN A 1 99 ? 15.159 -0.724 -26.332 1.00 80.81 99 ASN A N 1
ATOM 763 C CA . ASN A 1 99 ? 15.332 -1.529 -25.114 1.00 80.81 99 ASN A CA 1
ATOM 764 C C . ASN A 1 99 ? 15.381 -0.657 -23.855 1.00 80.81 99 ASN A C 1
ATOM 766 O O . ASN A 1 99 ? 14.780 -1.000 -22.837 1.00 80.81 99 ASN A O 1
ATOM 770 N N . PHE A 1 100 ? 16.092 0.469 -23.919 1.00 82.06 100 PHE A N 1
ATOM 771 C CA . PHE A 1 100 ? 16.180 1.409 -22.809 1.00 82.06 100 PHE A CA 1
ATOM 772 C C . PHE A 1 100 ? 14.816 2.027 -22.482 1.00 82.06 100 PHE A C 1
ATOM 774 O O . PHE A 1 100 ? 14.430 2.075 -21.317 1.00 82.06 100 PHE A O 1
ATOM 781 N N . GLU A 1 101 ? 14.050 2.426 -23.497 1.00 84.38 101 GLU A N 1
ATOM 782 C CA . GLU A 1 101 ? 12.682 2.929 -23.343 1.00 84.38 101 GLU A CA 1
ATOM 783 C C . GLU A 1 101 ? 11.755 1.881 -22.707 1.00 84.38 101 GLU A C 1
ATOM 785 O O . GLU A 1 101 ? 10.983 2.220 -21.809 1.00 84.38 101 GLU A O 1
ATOM 790 N N . ALA A 1 102 ? 11.880 0.603 -23.080 1.00 84.56 102 ALA A N 1
ATOM 791 C CA . ALA A 1 102 ? 11.111 -0.482 -22.466 1.00 84.56 102 ALA A CA 1
ATOM 792 C C . ALA A 1 102 ? 11.460 -0.695 -20.980 1.00 84.56 102 ALA A C 1
ATOM 794 O O . ALA A 1 102 ? 10.564 -0.837 -20.147 1.00 84.56 102 ALA A O 1
ATOM 795 N N . VAL A 1 103 ? 12.748 -0.664 -20.622 1.00 81.62 103 VAL A N 1
ATOM 796 C CA . VAL A 1 103 ? 13.202 -0.758 -19.220 1.00 81.62 103 VAL A CA 1
ATOM 797 C C . VAL A 1 103 ? 12.730 0.449 -18.408 1.00 81.62 103 VAL A C 1
ATOM 799 O O . VAL A 1 103 ? 12.264 0.297 -17.281 1.00 81.62 103 VAL A O 1
ATOM 802 N N . MET A 1 104 ? 12.794 1.644 -18.989 1.00 85.00 104 MET A N 1
ATOM 803 C CA . MET A 1 104 ? 12.281 2.876 -18.390 1.00 85.00 104 MET A CA 1
ATOM 804 C C . MET A 1 104 ? 10.772 2.813 -18.138 1.00 85.00 104 MET A C 1
ATOM 806 O O . MET A 1 104 ? 10.304 3.198 -17.066 1.00 85.00 104 MET A O 1
ATOM 810 N N . ALA A 1 105 ? 10.007 2.307 -19.105 1.00 86.75 105 ALA A N 1
ATOM 811 C CA . ALA A 1 105 ? 8.569 2.116 -18.970 1.00 86.75 105 ALA A CA 1
ATOM 812 C C . ALA A 1 105 ? 8.232 1.091 -17.873 1.00 86.75 105 ALA A C 1
ATOM 814 O O . ALA A 1 105 ? 7.371 1.369 -17.039 1.00 86.75 105 ALA A O 1
ATOM 815 N N . ALA A 1 106 ? 8.952 -0.036 -17.811 1.00 82.94 106 ALA A N 1
ATOM 816 C CA . ALA A 1 106 ? 8.812 -1.027 -16.740 1.00 82.94 106 ALA A CA 1
ATOM 817 C C . ALA A 1 106 ? 9.169 -0.442 -15.361 1.00 82.94 106 ALA A C 1
ATOM 819 O O . ALA A 1 106 ? 8.476 -0.691 -14.376 1.00 82.94 106 ALA A O 1
ATOM 820 N N . GLY A 1 107 ? 10.199 0.405 -15.292 1.00 80.25 107 GLY A N 1
ATOM 821 C CA . GLY A 1 107 ? 10.539 1.159 -14.089 1.00 80.25 107 GLY A CA 1
ATOM 822 C C . GLY A 1 107 ? 9.398 2.077 -13.639 1.00 80.25 107 GLY A C 1
ATOM 823 O O . GLY A 1 107 ? 8.957 2.013 -12.494 1.00 80.25 107 GLY A O 1
ATOM 824 N N . ASN A 1 108 ? 8.850 2.885 -14.545 1.00 85.50 108 ASN A N 1
ATOM 825 C CA . ASN A 1 108 ? 7.705 3.743 -14.229 1.00 85.50 108 ASN A CA 1
ATOM 826 C C . ASN A 1 108 ? 6.478 2.938 -13.768 1.00 85.50 108 ASN A C 1
ATOM 828 O O . ASN A 1 108 ? 5.771 3.369 -12.857 1.00 85.50 108 ASN A O 1
ATOM 832 N N . ALA A 1 109 ? 6.230 1.767 -14.359 1.00 87.50 109 ALA A N 1
ATOM 833 C CA . ALA A 1 109 ? 5.184 0.857 -13.900 1.00 87.50 109 ALA A CA 1
ATOM 834 C C . ALA A 1 109 ? 5.462 0.336 -12.478 1.00 87.50 109 ALA A C 1
ATOM 836 O O . ALA A 1 109 ? 4.558 0.315 -11.647 1.00 87.50 109 ALA A O 1
ATOM 837 N N . ALA A 1 110 ? 6.717 0.019 -12.149 1.00 80.12 110 ALA A N 1
ATOM 838 C CA . ALA A 1 110 ? 7.109 -0.380 -10.798 1.00 80.12 110 ALA A CA 1
ATOM 839 C C . ALA A 1 110 ? 6.907 0.742 -9.761 1.00 80.12 110 ALA A C 1
ATOM 841 O O . ALA A 1 110 ? 6.480 0.461 -8.642 1.00 80.12 110 ALA A O 1
ATOM 842 N N . VAL A 1 111 ? 7.143 2.010 -10.123 1.00 84.69 111 VAL A N 1
ATOM 843 C CA . VAL A 1 111 ? 6.814 3.163 -9.258 1.00 84.69 111 VAL A CA 1
ATOM 844 C C . VAL A 1 111 ? 5.315 3.231 -8.990 1.00 84.69 111 VAL A C 1
ATOM 846 O O . VAL A 1 111 ? 4.919 3.308 -7.832 1.00 84.69 111 VAL A O 1
ATOM 849 N N . LYS A 1 112 ? 4.474 3.120 -10.023 1.00 86.44 112 LYS A N 1
ATOM 850 C CA . LYS A 1 112 ? 3.009 3.123 -9.855 1.00 86.44 112 LYS A CA 1
ATOM 851 C C . LYS A 1 112 ? 2.507 1.943 -9.023 1.00 86.44 112 LYS A C 1
ATOM 853 O O . LYS A 1 112 ? 1.593 2.096 -8.210 1.00 86.44 112 LYS A O 1
ATOM 858 N N . ALA A 1 113 ? 3.110 0.768 -9.193 1.00 84.06 113 ALA A N 1
ATOM 859 C CA . ALA A 1 113 ? 2.815 -0.397 -8.371 1.00 84.06 113 ALA A CA 1
ATOM 860 C C . ALA A 1 113 ? 3.171 -0.138 -6.898 1.00 84.06 113 ALA A C 1
ATOM 862 O O . ALA A 1 113 ? 2.370 -0.434 -6.012 1.00 84.06 113 ALA A O 1
ATOM 863 N N . ALA A 1 114 ? 4.326 0.477 -6.630 1.00 80.00 114 ALA A N 1
ATOM 864 C CA . ALA A 1 114 ? 4.724 0.870 -5.282 1.00 80.00 114 ALA A CA 1
ATOM 865 C C . ALA A 1 114 ? 3.793 1.939 -4.681 1.00 80.00 114 ALA A C 1
ATOM 867 O O . ALA A 1 114 ? 3.405 1.815 -3.521 1.00 80.00 114 ALA A O 1
ATOM 868 N N . GLU A 1 115 ? 3.383 2.947 -5.457 1.00 84.06 115 GLU A N 1
ATOM 869 C CA . GLU A 1 115 ? 2.378 3.941 -5.049 1.00 84.06 115 GLU A CA 1
ATOM 870 C C . GLU A 1 115 ? 1.052 3.274 -4.675 1.00 84.06 115 GLU A C 1
ATOM 872 O O . GLU A 1 115 ? 0.475 3.582 -3.633 1.00 84.06 115 GLU A O 1
ATOM 877 N N . THR A 1 116 ? 0.601 2.318 -5.491 1.00 86.38 116 THR A N 1
ATOM 878 C CA . THR A 1 116 ? -0.630 1.560 -5.248 1.00 86.38 116 THR A CA 1
ATOM 879 C C . THR A 1 116 ? -0.523 0.757 -3.955 1.00 86.38 116 THR A C 1
ATOM 881 O O . THR A 1 116 ? -1.362 0.917 -3.075 1.00 86.38 116 THR A O 1
ATOM 884 N N . VAL A 1 117 ? 0.533 -0.046 -3.784 1.00 82.81 117 VAL A N 1
ATOM 885 C CA . VAL A 1 117 ? 0.752 -0.848 -2.566 1.00 82.81 117 VAL A CA 1
ATOM 886 C C . VAL A 1 117 ? 0.835 0.037 -1.321 1.00 82.81 117 VAL A C 1
ATOM 888 O O . VAL A 1 117 ? 0.194 -0.259 -0.313 1.00 82.81 117 VAL A O 1
ATOM 891 N N . ASN A 1 118 ? 1.569 1.149 -1.383 1.00 79.81 118 ASN A N 1
ATOM 892 C CA . ASN A 1 118 ? 1.661 2.087 -0.265 1.00 79.81 118 ASN A CA 1
ATOM 893 C C . ASN A 1 118 ? 0.302 2.735 0.048 1.00 79.81 118 ASN A C 1
ATOM 895 O O . ASN A 1 118 ? -0.049 2.891 1.219 1.00 79.81 118 ASN A O 1
ATOM 899 N N . GLY A 1 119 ? -0.478 3.080 -0.979 1.00 85.19 119 GLY A N 1
ATOM 900 C CA . GLY A 1 119 ? -1.842 3.584 -0.831 1.00 85.19 119 GLY A CA 1
ATOM 901 C C . GLY A 1 119 ? -2.770 2.575 -0.154 1.00 85.19 119 GLY A C 1
ATOM 902 O O . GLY A 1 119 ? -3.538 2.948 0.733 1.00 85.19 119 GLY A O 1
ATOM 903 N N . GLU A 1 120 ? -2.658 1.293 -0.501 1.00 84.62 120 GLU A N 1
ATOM 904 C CA . GLU A 1 120 ? -3.426 0.216 0.131 1.00 84.62 120 GLU A CA 1
ATOM 905 C C . GLU A 1 120 ? -3.058 0.030 1.603 1.00 84.62 120 GLU A C 1
ATOM 907 O O . GLU A 1 120 ? -3.944 -0.012 2.455 1.00 84.62 120 GLU A O 1
ATOM 912 N N . ILE A 1 121 ? -1.763 0.023 1.930 1.00 79.94 121 ILE A N 1
ATOM 913 C CA . ILE A 1 121 ? -1.286 -0.048 3.319 1.00 79.94 121 ILE A CA 1
ATOM 914 C C . ILE A 1 121 ? -1.822 1.132 4.140 1.00 79.94 121 ILE A C 1
ATOM 916 O O . ILE A 1 121 ? -2.271 0.952 5.273 1.00 79.94 121 ILE A O 1
ATOM 920 N N . ALA A 1 122 ? -1.810 2.344 3.578 1.00 83.56 122 ALA A N 1
ATOM 921 C CA . ALA A 1 122 ? -2.368 3.515 4.246 1.00 83.56 122 ALA A CA 1
ATOM 922 C C . ALA A 1 122 ? -3.880 3.422 4.449 1.00 83.56 122 ALA A C 1
ATOM 924 O O . ALA A 1 122 ? -4.379 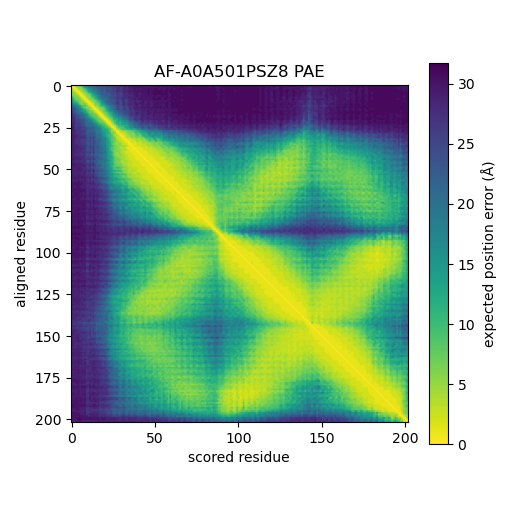3.789 5.516 1.00 83.56 122 ALA A O 1
ATOM 925 N N . SER A 1 123 ? -4.603 2.924 3.446 1.00 86.06 123 SER A N 1
ATOM 926 C CA . SER A 1 123 ? -6.043 2.698 3.534 1.00 86.06 123 SER A CA 1
ATOM 927 C C . SER A 1 123 ? -6.372 1.692 4.639 1.00 86.06 123 SER A C 1
ATOM 929 O O . SER A 1 123 ? -7.184 1.992 5.514 1.00 86.06 123 SER A O 1
ATOM 931 N N . ALA A 1 124 ? -5.663 0.561 4.677 1.00 83.56 124 ALA A N 1
ATOM 932 C CA . ALA A 1 124 ? -5.795 -0.465 5.707 1.00 83.56 124 ALA A CA 1
ATOM 933 C C . ALA A 1 124 ? -5.500 0.092 7.109 1.00 83.56 124 ALA A C 1
ATOM 935 O O . ALA A 1 124 ? -6.274 -0.104 8.045 1.00 83.56 124 ALA A O 1
ATOM 936 N N . ALA A 1 125 ? -4.418 0.862 7.258 1.00 82.31 125 ALA A N 1
ATOM 937 C CA . ALA A 1 125 ? -4.054 1.478 8.531 1.00 82.31 125 ALA A CA 1
ATOM 938 C C . ALA A 1 125 ? -5.113 2.486 9.015 1.00 82.31 125 ALA A C 1
ATOM 940 O O . ALA A 1 125 ? -5.483 2.486 10.192 1.00 82.31 125 ALA A O 1
ATOM 941 N N . LYS A 1 126 ? -5.645 3.317 8.109 1.00 84.81 126 LYS A N 1
ATOM 942 C CA . LYS A 1 126 ? -6.745 4.243 8.413 1.00 84.81 126 LYS A CA 1
ATOM 943 C C . LYS A 1 126 ? -8.006 3.488 8.835 1.00 84.81 126 LYS A C 1
ATOM 945 O O . LYS A 1 126 ? -8.634 3.870 9.819 1.00 84.81 126 LYS A O 1
ATOM 950 N N . LYS A 1 127 ? -8.337 2.416 8.123 1.00 86.06 127 LYS A N 1
ATOM 951 C CA . LYS A 1 127 ? -9.508 1.577 8.371 1.00 86.06 127 LYS A CA 1
ATOM 952 C C . LYS A 1 127 ? -9.439 0.893 9.742 1.00 86.06 127 LYS A C 1
ATOM 954 O O . LYS A 1 127 ? -10.343 1.071 10.550 1.00 86.06 127 LYS A O 1
ATOM 959 N N . VAL A 1 128 ? -8.312 0.256 10.077 1.00 83.62 128 VAL A N 1
ATOM 960 C CA . VAL A 1 128 ? -8.065 -0.329 11.413 1.00 83.62 128 VAL A CA 1
ATOM 961 C C . VAL A 1 128 ? -8.213 0.713 12.521 1.00 83.62 128 VAL A C 1
ATOM 963 O O . VAL A 1 128 ? -8.737 0.427 13.599 1.00 83.62 128 VAL A O 1
ATOM 966 N N . MET A 1 129 ? -7.742 1.934 12.275 1.00 83.62 129 MET A N 1
ATOM 967 C CA . MET A 1 129 ? -7.865 3.019 13.237 1.00 83.62 129 MET A CA 1
ATOM 968 C C . MET A 1 129 ? -9.329 3.433 13.439 1.00 83.62 129 MET A C 1
ATOM 970 O O . MET A 1 129 ? -9.756 3.573 14.583 1.00 83.62 129 MET A O 1
ATOM 974 N N . GLU A 1 130 ? -10.103 3.583 12.363 1.00 85.94 130 GLU A N 1
ATOM 975 C CA . GLU A 1 130 ? -11.542 3.882 12.411 1.00 85.94 130 GLU A CA 1
ATOM 976 C C . GLU A 1 130 ? -12.328 2.769 13.132 1.00 85.94 130 GLU A C 1
ATOM 978 O O . GLU A 1 130 ? -13.085 3.065 14.059 1.00 85.94 130 GLU A O 1
ATOM 983 N N . GLU A 1 131 ? -12.049 1.499 12.828 1.00 85.88 131 GLU A N 1
ATOM 984 C CA . GLU A 1 131 ? -12.637 0.332 13.502 1.00 85.88 131 GLU A CA 1
ATOM 985 C C . GLU A 1 131 ? -12.337 0.307 15.007 1.00 85.88 131 GLU A C 1
ATOM 987 O O . GLU A 1 131 ? -13.205 -0.013 15.817 1.00 85.88 131 GLU A O 1
ATOM 992 N N . ASN A 1 132 ? -11.115 0.657 15.421 1.00 82.31 132 ASN A N 1
ATOM 993 C CA . ASN A 1 132 ? -10.752 0.703 16.840 1.00 82.31 132 ASN A CA 1
ATOM 994 C C . ASN A 1 132 ? -11.504 1.813 17.584 1.00 82.31 132 ASN A C 1
ATOM 996 O O . ASN A 1 132 ? -11.937 1.612 18.722 1.00 82.31 132 ASN A O 1
ATOM 1000 N N . VAL A 1 133 ? -11.698 2.969 16.944 1.00 85.56 133 VAL A N 1
ATOM 1001 C CA . VAL A 1 133 ? -12.522 4.051 17.498 1.00 85.56 133 VAL A CA 1
ATOM 1002 C C . VAL A 1 133 ? -13.974 3.610 17.645 1.00 85.56 133 VAL A C 1
ATOM 1004 O O . VAL A 1 133 ? -14.606 3.888 18.665 1.00 85.56 133 VAL A O 1
ATOM 1007 N N . GLU A 1 134 ? -14.513 2.922 16.647 1.00 86.50 134 GLU A N 1
ATOM 1008 C CA . GLU A 1 134 ? -15.888 2.434 16.664 1.00 86.50 134 GLU A CA 1
ATOM 1009 C C . GLU A 1 134 ? -16.100 1.322 17.698 1.00 86.50 134 GLU A C 1
ATOM 1011 O O . GLU A 1 134 ? -17.082 1.353 18.445 1.00 86.50 134 GLU A O 1
ATOM 1016 N N . ALA A 1 135 ? -15.132 0.414 17.843 1.00 85.06 135 ALA A N 1
ATOM 1017 C CA . ALA A 1 135 ? -15.117 -0.596 18.895 1.00 85.06 135 ALA A CA 1
ATOM 1018 C C . ALA A 1 135 ? -15.103 0.047 20.289 1.00 85.06 135 ALA A C 1
ATOM 1020 O O . ALA A 1 135 ? -15.911 -0.321 21.140 1.00 85.06 135 ALA A O 1
ATOM 1021 N N . MET A 1 136 ? -14.252 1.056 20.520 1.00 83.00 136 MET A N 1
ATOM 1022 C CA . MET A 1 136 ? -14.234 1.792 21.789 1.00 83.00 136 MET A CA 1
ATOM 1023 C C . MET A 1 136 ? -15.576 2.469 22.081 1.00 83.00 136 MET A C 1
ATOM 1025 O O . MET A 1 136 ? -16.095 2.335 23.187 1.00 83.00 136 MET A O 1
ATOM 1029 N N . LYS A 1 137 ? -16.166 3.159 21.097 1.00 84.12 137 LYS A N 1
ATOM 1030 C CA . LYS A 1 137 ? -17.485 3.797 21.251 1.00 84.12 137 LYS A CA 1
ATOM 1031 C C . LYS A 1 137 ? -18.572 2.778 21.586 1.00 84.12 137 LYS A C 1
ATOM 1033 O O . LYS A 1 137 ? -19.383 3.030 22.473 1.00 84.12 137 LYS A O 1
ATOM 1038 N N . SER A 1 138 ? -18.564 1.636 20.905 1.00 84.25 138 SER A N 1
ATOM 1039 C CA . SER A 1 138 ? -19.538 0.563 21.112 1.00 84.25 138 SER A CA 1
ATOM 1040 C C . SER A 1 138 ? -19.415 -0.032 22.512 1.00 84.25 138 SER A C 1
ATOM 1042 O O . SER A 1 138 ? -20.410 -0.146 23.222 1.00 84.25 138 SER A O 1
ATOM 1044 N N . LEU A 1 139 ? -18.189 -0.314 22.962 1.00 82.06 139 LEU A N 1
ATOM 1045 C CA . LEU A 1 139 ? -17.921 -0.818 24.311 1.00 82.06 139 LEU A CA 1
ATOM 1046 C C . LEU A 1 139 ? -18.332 0.181 25.401 1.00 82.06 139 LEU A C 1
ATOM 1048 O O . LEU A 1 139 ? -18.908 -0.221 26.407 1.00 82.06 139 LEU A O 1
ATOM 1052 N N . MET A 1 140 ? -18.093 1.480 25.196 1.00 81.44 140 MET A N 1
ATOM 1053 C CA . MET A 1 140 ? -18.528 2.531 26.128 1.00 81.44 140 MET A CA 1
ATOM 1054 C C . MET A 1 140 ? -20.055 2.674 26.210 1.00 81.44 140 MET A C 1
ATOM 1056 O O . MET A 1 140 ? -20.564 3.199 27.198 1.00 81.44 140 MET A O 1
ATOM 1060 N N . ALA A 1 141 ? -20.786 2.224 25.189 1.00 82.56 141 ALA A N 1
ATOM 1061 C CA . ALA A 1 141 ? -22.244 2.257 25.155 1.00 82.56 141 ALA A CA 1
ATOM 1062 C C . ALA A 1 141 ? -22.904 1.021 25.798 1.00 82.56 141 ALA A C 1
ATOM 1064 O O . ALA A 1 141 ? -24.124 1.030 25.988 1.00 82.56 141 ALA A O 1
ATOM 1065 N N . ALA A 1 142 ? -22.132 -0.019 26.140 1.00 84.50 142 ALA A N 1
ATOM 1066 C CA . ALA A 1 142 ? -22.642 -1.241 26.758 1.00 84.50 142 ALA A CA 1
ATOM 1067 C C . ALA A 1 142 ? -23.225 -0.955 28.153 1.00 84.50 142 ALA A C 1
ATOM 1069 O O . ALA A 1 142 ? -22.560 -0.369 29.010 1.00 84.50 142 ALA A O 1
ATOM 1070 N N . LYS A 1 143 ? -24.467 -1.385 28.407 1.00 86.31 143 LYS A N 1
ATOM 1071 C CA . LYS A 1 143 ? -25.164 -1.168 29.690 1.00 86.31 143 LYS A CA 1
ATOM 1072 C C . LYS A 1 143 ? -25.271 -2.441 30.521 1.00 86.31 143 LYS A C 1
ATOM 1074 O O . LYS A 1 143 ? -25.599 -2.371 31.706 1.00 86.31 143 LYS A O 1
ATOM 1079 N N . SER A 1 144 ? -25.004 -3.595 29.914 1.00 84.12 144 SER A N 1
ATOM 1080 C CA . SER A 1 144 ? -25.069 -4.901 30.557 1.00 84.12 144 SER A CA 1
ATOM 1081 C C . SER A 1 144 ? -23.926 -5.827 30.104 1.00 84.12 144 SER A C 1
ATOM 1083 O O . SER A 1 144 ? -23.348 -5.623 29.034 1.00 84.12 144 SER A O 1
ATOM 1085 N N . PRO A 1 145 ? -23.598 -6.882 30.878 1.00 77.44 145 PRO A N 1
ATOM 1086 C CA . PRO A 1 145 ? -22.670 -7.921 30.431 1.00 77.44 145 PRO A CA 1
ATOM 1087 C C . PRO A 1 145 ? -23.128 -8.644 29.156 1.00 77.44 145 PRO A C 1
ATOM 1089 O O . PRO A 1 145 ? -22.285 -9.077 28.378 1.00 77.44 145 PRO A O 1
ATOM 1092 N N . ALA A 1 146 ? -24.440 -8.768 28.926 1.00 84.56 146 ALA A N 1
ATOM 1093 C CA . ALA A 1 146 ? -24.969 -9.358 27.696 1.00 84.56 146 ALA A CA 1
ATOM 1094 C C . ALA A 1 146 ? -24.656 -8.469 26.480 1.00 84.56 146 ALA A C 1
ATOM 1096 O O . ALA A 1 146 ? -24.136 -8.978 25.489 1.00 84.56 146 ALA A O 1
ATOM 1097 N N . ASP A 1 147 ? -24.847 -7.149 26.607 1.00 80.75 147 ASP A N 1
ATOM 1098 C CA . ASP A 1 147 ? -24.505 -6.167 25.565 1.00 80.75 147 ASP A CA 1
ATOM 1099 C C . ASP A 1 147 ? -23.012 -6.252 25.214 1.00 80.75 147 ASP A C 1
ATOM 1101 O O . ASP A 1 147 ? -22.633 -6.202 24.048 1.00 80.75 147 ASP A O 1
ATOM 1105 N N . PHE A 1 148 ? -22.149 -6.423 26.222 1.00 80.69 148 PHE A N 1
ATOM 1106 C CA . PHE A 1 148 ? -20.709 -6.582 26.019 1.00 80.69 148 PHE A CA 1
ATOM 1107 C C . PHE A 1 148 ? -20.375 -7.819 25.170 1.00 80.69 148 PHE A C 1
ATOM 1109 O O . PHE A 1 148 ? -19.581 -7.721 24.235 1.00 80.69 148 PHE A O 1
ATOM 1116 N N . PHE A 1 149 ? -20.982 -8.977 25.460 1.00 85.44 149 PHE A N 1
ATOM 1117 C CA . PHE A 1 149 ? -20.755 -10.196 24.675 1.00 85.44 149 PHE A CA 1
ATOM 1118 C C . PHE A 1 149 ? -21.307 -10.085 23.249 1.00 85.44 149 PHE A C 1
ATOM 1120 O O . PHE A 1 149 ? -20.657 -10.564 22.320 1.00 85.44 149 PHE A O 1
ATOM 1127 N N . GLU A 1 150 ? -22.452 -9.428 23.055 1.00 85.62 150 GLU A N 1
ATOM 1128 C CA . GLU A 1 150 ? -22.991 -9.148 21.718 1.00 85.62 150 GLU A CA 1
ATOM 1129 C C . GLU A 1 150 ? -22.076 -8.221 20.912 1.00 85.62 150 GLU A C 1
ATOM 1131 O O . GLU A 1 150 ? -21.761 -8.526 19.759 1.00 85.62 150 GLU A O 1
ATOM 1136 N N . ILE A 1 151 ? -21.584 -7.134 21.518 1.00 87.00 151 ILE A N 1
ATOM 1137 C CA . ILE A 1 151 ? -20.609 -6.232 20.888 1.00 87.00 151 ILE A CA 1
ATOM 1138 C C . ILE A 1 151 ? -19.364 -7.020 20.487 1.00 87.00 151 ILE A C 1
ATOM 1140 O O . ILE A 1 151 ? -18.890 -6.898 19.359 1.00 87.00 151 ILE A O 1
ATOM 1144 N N . GLN A 1 152 ? -18.861 -7.884 21.367 1.00 77.19 152 GLN A N 1
ATOM 1145 C CA . GLN A 1 152 ? -17.645 -8.632 21.088 1.00 77.19 152 GLN A CA 1
ATOM 1146 C C . GLN A 1 152 ? -17.827 -9.696 19.997 1.00 77.19 152 GLN A C 1
ATOM 1148 O O . GLN A 1 152 ? -16.934 -9.875 19.167 1.00 77.19 152 GLN A O 1
ATOM 1153 N N . ALA A 1 153 ? -18.987 -10.355 19.941 1.00 86.12 153 ALA A N 1
ATOM 1154 C CA . ALA A 1 153 ? -19.338 -11.270 18.856 1.00 86.12 153 ALA A CA 1
ATOM 1155 C C . ALA A 1 153 ? -19.481 -10.536 17.510 1.00 86.12 153 ALA A C 1
ATOM 1157 O O . ALA A 1 153 ? -18.976 -11.013 16.492 1.00 86.12 153 ALA A O 1
ATOM 1158 N N . SER A 1 154 ? -20.107 -9.356 17.513 1.00 86.94 154 SER A N 1
ATOM 1159 C CA . SER A 1 154 ? -20.236 -8.496 16.331 1.00 86.94 154 SER A CA 1
ATOM 1160 C C . SER A 1 154 ? -18.870 -8.038 15.809 1.00 86.94 154 SER A C 1
ATOM 1162 O O . SER A 1 154 ? -18.578 -8.183 14.622 1.00 86.94 154 SER A O 1
ATOM 1164 N N . LEU A 1 155 ? -17.981 -7.590 16.704 1.00 87.50 155 LEU A N 1
ATOM 1165 C CA . LEU A 1 155 ? -16.612 -7.208 16.354 1.00 87.50 155 LEU A CA 1
ATOM 1166 C C . LEU A 1 155 ? -15.833 -8.382 15.753 1.00 87.50 155 LEU A C 1
ATOM 1168 O O . LEU A 1 155 ? -15.173 -8.209 14.735 1.00 87.50 155 LEU A O 1
ATOM 1172 N N . MET A 1 156 ? -15.928 -9.584 16.329 1.00 84.62 156 MET A N 1
ATOM 1173 C CA . MET A 1 156 ? -15.275 -10.775 15.766 1.00 84.62 156 MET A CA 1
ATOM 1174 C C . MET A 1 156 ? -15.781 -11.105 14.360 1.00 84.62 156 MET A C 1
ATOM 1176 O O . MET A 1 156 ? -14.977 -11.401 13.477 1.00 84.62 156 MET A O 1
ATOM 1180 N N . LYS A 1 157 ? -17.097 -11.020 14.132 1.00 88.75 157 LYS A N 1
ATOM 1181 C CA . LYS A 1 157 ? -17.675 -11.243 12.805 1.00 88.75 157 LYS A CA 1
ATOM 1182 C C . LYS A 1 157 ? -17.182 -10.207 11.793 1.00 88.75 157 LYS A C 1
ATOM 1184 O O . LYS A 1 157 ? -16.741 -10.598 10.717 1.00 88.75 157 LYS A O 1
ATOM 1189 N N . SER A 1 158 ? -17.211 -8.923 12.152 1.00 87.69 158 SER A N 1
ATOM 1190 C CA . SER A 1 158 ? -16.727 -7.839 11.288 1.00 87.69 158 SER A CA 1
ATOM 1191 C C . SER A 1 158 ? -15.271 -8.059 10.882 1.00 87.69 158 SER A C 1
ATOM 1193 O O . SER A 1 158 ? -14.956 -8.058 9.697 1.00 87.69 158 SER A O 1
ATOM 1195 N N . ARG A 1 159 ? -14.399 -8.366 11.852 1.00 85.06 159 ARG A N 1
ATOM 1196 C CA . ARG A 1 159 ? -12.970 -8.618 11.605 1.00 85.06 159 ARG A CA 1
ATOM 1197 C C . ARG A 1 159 ? -12.740 -9.816 10.681 1.00 85.06 159 ARG A C 1
ATOM 1199 O O . ARG A 1 159 ? -11.808 -9.798 9.883 1.00 85.06 159 ARG A O 1
ATOM 1206 N N . TYR A 1 160 ? -13.563 -10.861 10.787 1.00 86.62 160 TYR A N 1
ATOM 1207 C CA . TYR A 1 160 ? -13.479 -12.021 9.898 1.00 86.62 160 TYR A CA 1
ATOM 1208 C C . TYR A 1 160 ? -13.884 -11.670 8.462 1.00 86.62 160 TYR A C 1
ATOM 1210 O O . TYR A 1 160 ? -13.147 -11.986 7.528 1.00 86.62 160 TYR A O 1
ATOM 1218 N N . ASP A 1 161 ? -15.024 -10.993 8.292 1.00 87.75 161 ASP A N 1
ATOM 1219 C CA . ASP A 1 161 ? -15.515 -10.571 6.976 1.00 87.75 161 ASP A CA 1
ATOM 1220 C C . ASP A 1 161 ? -14.490 -9.631 6.296 1.00 87.75 161 ASP A C 1
ATOM 1222 O O . ASP A 1 161 ? -14.196 -9.764 5.106 1.00 87.75 161 ASP A O 1
ATOM 1226 N N . GLU A 1 162 ? -13.856 -8.749 7.072 1.00 86.25 162 GLU A N 1
ATOM 1227 C CA . GLU A 1 162 ? -12.791 -7.855 6.607 1.00 86.25 162 GLU A CA 1
ATOM 1228 C C . GLU A 1 162 ? -11.508 -8.585 6.233 1.00 86.25 162 GLU A C 1
ATOM 1230 O O . GLU A 1 162 ? -10.945 -8.305 5.181 1.00 86.25 162 GLU A O 1
ATOM 1235 N N . MET A 1 163 ? -11.060 -9.554 7.033 1.00 84.06 163 MET A N 1
ATOM 1236 C CA . MET A 1 163 ? -9.878 -10.360 6.717 1.00 84.06 163 MET A CA 1
ATOM 1237 C C . MET A 1 163 ? -10.019 -11.063 5.359 1.00 84.06 163 MET A C 1
ATOM 1239 O O . MET A 1 163 ? -9.061 -11.120 4.583 1.00 84.06 163 MET A O 1
ATOM 1243 N N . VAL A 1 164 ? -11.207 -11.591 5.052 1.00 89.06 164 VAL A N 1
ATOM 1244 C CA . VAL A 1 164 ? -11.487 -12.242 3.763 1.00 89.06 164 VAL A CA 1
ATOM 1245 C C . VAL A 1 164 ? -11.444 -11.229 2.614 1.00 89.06 164 VAL A C 1
ATOM 1247 O O . VAL A 1 164 ? -10.834 -11.500 1.572 1.00 89.06 164 VAL A O 1
ATOM 1250 N N . ALA A 1 165 ? -12.040 -10.049 2.805 1.00 88.06 165 ALA A N 1
ATOM 1251 C CA . ALA A 1 165 ? -12.015 -8.975 1.815 1.00 88.06 165 ALA A CA 1
ATOM 1252 C C . ALA A 1 165 ? -10.584 -8.468 1.550 1.00 88.06 165 ALA A C 1
ATOM 1254 O O . ALA A 1 165 ? -10.164 -8.377 0.395 1.00 88.06 165 ALA A O 1
ATOM 1255 N N . GLU A 1 166 ? -9.808 -8.217 2.606 1.00 83.50 166 GLU A N 1
ATOM 1256 C CA . GLU A 1 166 ? -8.415 -7.761 2.536 1.00 83.50 166 GLU A CA 1
ATOM 1257 C C . GLU A 1 166 ? -7.528 -8.789 1.818 1.00 83.50 166 GLU A C 1
ATOM 1259 O O . GLU A 1 166 ? -6.737 -8.439 0.945 1.00 83.50 166 GLU A O 1
ATOM 1264 N N . SER A 1 167 ? -7.705 -10.081 2.118 1.00 78.12 167 SER A N 1
ATOM 1265 C CA . SER A 1 167 ? -6.950 -11.168 1.475 1.00 78.12 167 SER A CA 1
ATOM 1266 C C . SER A 1 167 ? -7.213 -11.244 -0.031 1.00 78.12 167 SER A C 1
ATOM 1268 O O . SER A 1 167 ? -6.300 -11.496 -0.819 1.00 78.12 167 SER A O 1
ATOM 1270 N N . THR A 1 168 ? -8.459 -11.015 -0.446 1.00 87.69 168 THR A N 1
ATOM 1271 C CA . THR A 1 168 ? -8.831 -10.974 -1.868 1.00 87.69 168 THR A CA 1
ATOM 1272 C C . THR A 1 168 ? -8.177 -9.775 -2.549 1.00 87.69 168 THR A C 1
ATOM 1274 O O . THR A 1 168 ? -7.498 -9.922 -3.565 1.00 87.69 168 THR A O 1
ATOM 1277 N N . ARG A 1 169 ? -8.283 -8.600 -1.925 1.00 86.06 169 ARG A N 1
ATOM 1278 C CA . ARG A 1 169 ? -7.723 -7.346 -2.430 1.00 86.06 169 ARG A CA 1
ATOM 1279 C C . ARG A 1 169 ? -6.199 -7.387 -2.565 1.00 86.06 169 ARG A C 1
ATOM 1281 O O . ARG A 1 169 ? -5.666 -6.950 -3.579 1.00 86.06 169 ARG A O 1
ATOM 1288 N N . LEU A 1 170 ? -5.488 -7.956 -1.590 1.00 79.12 170 LEU A N 1
ATOM 1289 C CA . LEU A 1 170 ? -4.031 -8.117 -1.653 1.00 79.12 170 LEU A CA 1
ATOM 1290 C C . LEU A 1 170 ? -3.598 -9.008 -2.827 1.00 79.12 170 LEU A C 1
ATOM 1292 O O . LEU A 1 170 ? -2.629 -8.681 -3.513 1.00 79.12 170 LEU A O 1
ATOM 1296 N N . ASN A 1 171 ? -4.329 -10.095 -3.098 1.00 81.06 171 ASN A N 1
ATOM 1297 C CA . ASN A 1 171 ? -4.061 -10.953 -4.256 1.00 81.06 171 ASN A CA 1
ATOM 1298 C C . ASN A 1 171 ? -4.286 -10.217 -5.586 1.00 81.06 171 ASN A C 1
ATOM 1300 O O . ASN A 1 171 ? -3.473 -10.351 -6.505 1.00 81.06 171 ASN A O 1
ATOM 1304 N N . GLU A 1 172 ? -5.352 -9.421 -5.690 1.00 87.62 172 GLU A N 1
ATOM 1305 C CA . GLU A 1 172 ? -5.632 -8.603 -6.877 1.00 87.62 172 GLU A CA 1
ATOM 1306 C C . GLU A 1 172 ? -4.528 -7.572 -7.121 1.00 87.62 172 GLU A C 1
ATOM 1308 O O . GLU A 1 172 ? -3.999 -7.483 -8.230 1.00 87.62 172 GLU A O 1
ATOM 1313 N N . VAL A 1 173 ? -4.129 -6.837 -6.080 1.00 85.00 173 VAL A N 1
ATOM 1314 C CA . VAL A 1 173 ? -3.073 -5.818 -6.157 1.00 85.00 173 VAL A CA 1
ATOM 1315 C C . VAL A 1 173 ? -1.737 -6.445 -6.554 1.00 85.00 173 VAL A C 1
ATOM 1317 O O . VAL A 1 173 ? -1.069 -5.925 -7.446 1.00 85.00 173 VAL A O 1
ATOM 1320 N N . ALA A 1 174 ? -1.363 -7.586 -5.968 1.00 77.69 174 ALA A N 1
ATOM 1321 C CA . ALA A 1 174 ? -0.122 -8.283 -6.309 1.00 77.69 174 ALA A CA 1
ATOM 1322 C C . ALA A 1 174 ? -0.114 -8.799 -7.760 1.00 77.69 174 ALA A C 1
ATOM 1324 O O . ALA A 1 174 ? 0.874 -8.632 -8.485 1.00 77.69 174 ALA A O 1
ATOM 1325 N N . THR A 1 175 ? -1.227 -9.390 -8.204 1.00 86.00 175 THR A N 1
ATOM 1326 C CA . THR A 1 175 ? -1.370 -9.907 -9.575 1.00 86.00 175 THR A CA 1
ATOM 1327 C C . THR A 1 175 ? -1.301 -8.770 -10.589 1.00 86.00 175 THR A C 1
ATOM 1329 O O . THR A 1 175 ? -0.567 -8.852 -11.575 1.00 86.00 175 THR A O 1
ATOM 1332 N N . LYS A 1 176 ? -2.016 -7.675 -10.319 1.00 88.06 176 LYS A N 1
ATOM 1333 C CA . LYS A 1 176 ? -2.050 -6.497 -11.182 1.00 88.06 176 LYS A CA 1
ATOM 1334 C C . LYS A 1 176 ? -0.684 -5.818 -11.270 1.00 88.06 176 LYS A C 1
ATOM 1336 O O . LYS A 1 176 ? -0.209 -5.583 -12.375 1.00 88.06 176 LYS A O 1
ATOM 1341 N N . ALA A 1 177 ? -0.027 -5.585 -10.133 1.00 84.69 177 ALA A N 1
ATOM 1342 C CA . ALA A 1 177 ? 1.310 -4.995 -10.081 1.00 84.69 177 ALA A CA 1
ATOM 1343 C C . ALA A 1 177 ? 2.327 -5.799 -10.904 1.00 84.69 177 ALA A C 1
ATOM 1345 O O . ALA A 1 177 ? 3.113 -5.230 -11.657 1.00 84.69 177 ALA A O 1
ATOM 1346 N N . THR A 1 178 ? 2.281 -7.129 -10.806 1.00 84.81 178 THR A N 1
ATOM 1347 C CA . THR A 1 178 ? 3.151 -8.007 -11.601 1.00 84.81 178 THR A CA 1
ATOM 1348 C C . THR A 1 178 ? 2.871 -7.862 -13.097 1.00 84.81 178 THR A C 1
ATOM 1350 O O . THR A 1 178 ? 3.807 -7.743 -13.886 1.00 84.81 178 THR A O 1
ATOM 1353 N N . GLY A 1 179 ? 1.595 -7.835 -13.493 1.00 87.50 179 GLY A N 1
ATOM 1354 C CA . GLY A 1 179 ? 1.195 -7.640 -14.887 1.00 87.50 179 GLY A CA 1
ATOM 1355 C C . GLY A 1 179 ? 1.686 -6.309 -15.459 1.00 87.50 179 GLY A C 1
ATOM 1356 O O . GLY A 1 179 ? 2.360 -6.303 -16.486 1.00 87.50 179 GLY A O 1
ATOM 1357 N N . GLU A 1 180 ? 1.419 -5.203 -14.762 1.00 89.00 180 GLU A N 1
ATOM 1358 C CA . GLU A 1 180 ? 1.778 -3.846 -15.201 1.00 89.00 180 GLU A CA 1
ATOM 1359 C C . GLU A 1 180 ? 3.298 -3.643 -15.318 1.00 89.00 180 GLU A C 1
ATOM 1361 O O . GLU A 1 180 ? 3.761 -2.963 -16.231 1.00 89.00 180 GLU A O 1
ATOM 1366 N N . VAL A 1 181 ? 4.099 -4.255 -14.437 1.00 87.50 181 VAL A N 1
ATOM 1367 C CA . VAL A 1 181 ? 5.571 -4.185 -14.509 1.00 87.50 181 VAL A CA 1
ATOM 1368 C C . VAL A 1 181 ? 6.126 -4.980 -15.692 1.00 87.50 181 VAL A C 1
ATOM 1370 O O . VAL A 1 181 ? 7.103 -4.562 -16.315 1.00 87.50 181 VAL A O 1
ATOM 1373 N N . MET A 1 182 ? 5.521 -6.126 -16.010 1.00 86.19 182 MET A N 1
ATOM 1374 C CA . MET A 1 182 ? 6.000 -7.011 -17.076 1.00 86.19 182 MET A CA 1
ATOM 1375 C C . MET A 1 182 ? 5.522 -6.593 -18.470 1.00 86.19 182 MET A C 1
ATOM 1377 O O . MET A 1 182 ? 6.168 -6.941 -19.461 1.00 86.19 182 MET A O 1
ATOM 1381 N N . GLU A 1 183 ? 4.423 -5.845 -18.566 1.00 90.88 183 GLU A N 1
ATOM 1382 C CA . GLU A 1 183 ? 3.797 -5.448 -19.830 1.00 90.88 183 GLU A CA 1
ATOM 1383 C C . GLU A 1 183 ? 4.766 -4.745 -20.806 1.00 90.88 183 GLU A C 1
ATOM 1385 O O . GLU A 1 183 ? 4.851 -5.184 -21.957 1.00 90.88 183 GLU A O 1
ATOM 1390 N N . PRO A 1 184 ? 5.586 -3.750 -20.398 1.00 86.31 184 PRO A N 1
ATOM 1391 C CA . PRO A 1 184 ? 6.486 -3.063 -21.329 1.00 86.31 184 PRO A CA 1
ATOM 1392 C C . PRO A 1 184 ? 7.600 -3.970 -21.869 1.00 86.31 184 PRO A C 1
ATOM 1394 O O . PRO A 1 184 ? 8.034 -3.823 -23.012 1.00 86.31 184 PRO A O 1
ATOM 1397 N N . LEU A 1 185 ? 8.047 -4.941 -21.066 1.00 87.00 185 LEU A N 1
ATOM 1398 C CA . LEU A 1 185 ? 9.043 -5.931 -21.481 1.00 87.00 185 LEU A CA 1
ATOM 1399 C C .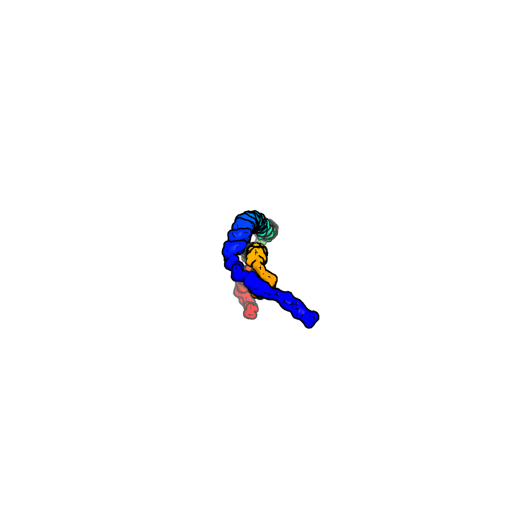 LEU A 1 185 ? 8.438 -6.945 -22.454 1.00 87.00 185 LEU A C 1
ATOM 1401 O O . LEU A 1 185 ? 9.078 -7.304 -23.444 1.00 87.00 185 LEU A O 1
ATOM 1405 N N . LYS A 1 186 ? 7.194 -7.371 -22.202 1.00 86.31 186 LYS A N 1
ATOM 1406 C CA . LYS A 1 186 ? 6.445 -8.255 -23.100 1.00 86.31 186 LYS A CA 1
ATOM 1407 C C . LYS A 1 186 ? 6.220 -7.590 -24.460 1.00 86.31 186 LYS A C 1
ATOM 1409 O O . LYS A 1 186 ? 6.574 -8.181 -25.475 1.00 86.31 186 LYS A O 1
ATOM 1414 N N . ALA A 1 187 ? 5.745 -6.344 -24.478 1.00 89.25 187 ALA A N 1
ATOM 1415 C CA . ALA A 1 187 ? 5.553 -5.580 -25.711 1.00 89.25 187 ALA A CA 1
ATOM 1416 C C . ALA A 1 187 ? 6.864 -5.423 -26.501 1.00 89.25 187 ALA A C 1
ATOM 1418 O O . ALA A 1 187 ? 6.889 -5.538 -27.727 1.00 89.25 187 ALA A O 1
ATOM 1419 N N . ARG A 1 188 ? 7.989 -5.222 -25.799 1.00 86.44 188 ARG A N 1
ATOM 1420 C CA . ARG A 1 188 ? 9.303 -5.162 -26.441 1.00 86.44 188 ARG A CA 1
ATOM 1421 C C . ARG A 1 188 ? 9.702 -6.494 -27.075 1.00 86.44 188 ARG A C 1
ATOM 1423 O O . ARG A 1 188 ? 10.207 -6.496 -28.196 1.00 86.44 188 ARG A O 1
ATOM 1430 N N . TYR A 1 189 ? 9.489 -7.605 -26.374 1.00 84.56 1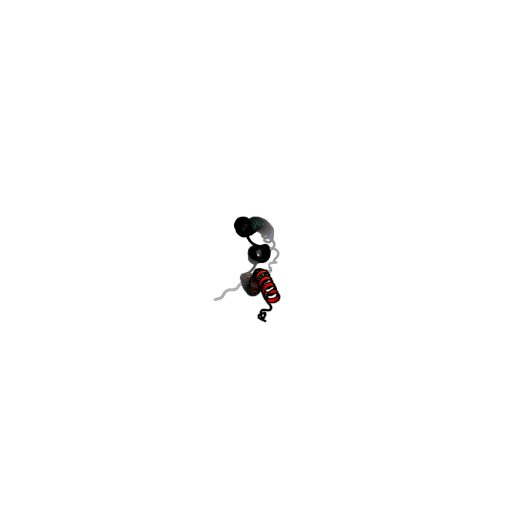89 TYR A N 1
ATOM 1431 C CA . TYR A 1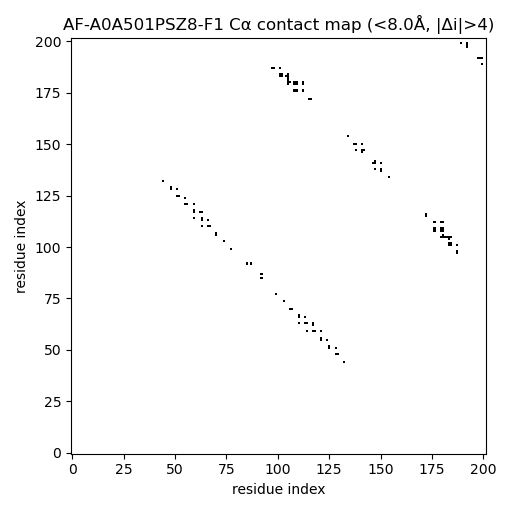 189 ? 9.755 -8.940 -26.905 1.00 84.56 189 TYR A CA 1
ATOM 1432 C C . TYR A 1 189 ? 8.918 -9.228 -28.159 1.00 84.56 189 TYR A C 1
ATOM 1434 O O . TYR A 1 189 ? 9.469 -9.674 -29.164 1.00 84.56 189 TYR A O 1
ATOM 1442 N N . GLU A 1 190 ? 7.623 -8.907 -28.132 1.00 87.25 190 GLU A N 1
ATOM 1443 C CA . GLU A 1 190 ? 6.715 -9.082 -29.272 1.00 87.25 190 GLU A CA 1
ATOM 1444 C C . GLU A 1 190 ? 7.169 -8.267 -30.490 1.00 87.25 190 GLU A C 1
ATOM 1446 O O . GLU A 1 190 ? 7.286 -8.817 -31.584 1.00 87.25 190 GLU A O 1
ATOM 1451 N N . ALA A 1 191 ? 7.550 -6.999 -30.296 1.00 85.88 191 ALA A N 1
ATOM 1452 C CA . ALA A 1 191 ? 8.065 -6.149 -31.371 1.00 85.88 191 ALA A CA 1
ATOM 1453 C C . ALA A 1 191 ? 9.370 -6.687 -31.999 1.00 85.88 191 ALA A C 1
ATOM 1455 O O . ALA A 1 191 ? 9.596 -6.544 -33.202 1.00 85.88 191 ALA A O 1
ATOM 1456 N N . VAL A 1 192 ? 10.247 -7.309 -31.200 1.00 84.94 192 VAL A N 1
ATOM 1457 C CA . VAL A 1 192 ? 11.467 -7.965 -31.706 1.00 84.94 192 VAL A CA 1
ATOM 1458 C C . VAL A 1 192 ? 11.121 -9.238 -32.474 1.00 84.94 192 VAL A C 1
ATOM 1460 O O . VAL A 1 192 ? 11.676 -9.470 -33.547 1.00 84.94 192 VAL A O 1
ATOM 1463 N N . ALA A 1 193 ? 10.213 -10.056 -31.948 1.00 84.06 193 ALA A N 1
ATOM 1464 C CA . ALA A 1 193 ? 9.793 -11.290 -32.593 1.00 84.06 193 ALA A CA 1
ATOM 1465 C C . ALA A 1 193 ? 9.099 -11.029 -33.939 1.00 84.06 193 ALA A C 1
ATOM 1467 O O . ALA A 1 193 ? 9.395 -11.733 -34.901 1.00 84.06 193 ALA A O 1
ATOM 1468 N N . GLU A 1 194 ? 8.281 -9.979 -34.047 1.00 85.19 194 GLU A N 1
ATOM 1469 C CA . GLU A 1 194 ? 7.672 -9.546 -35.310 1.00 85.19 194 GLU A CA 1
ATOM 1470 C C . GLU A 1 194 ? 8.731 -9.076 -36.321 1.00 85.19 194 GLU A C 1
ATOM 1472 O O . GLU A 1 194 ? 8.752 -9.551 -37.455 1.00 85.19 194 GLU A O 1
ATOM 1477 N N . LYS A 1 195 ? 9.689 -8.230 -35.903 1.00 81.62 195 LYS A N 1
ATOM 1478 C CA . LYS A 1 195 ? 10.815 -7.799 -36.762 1.00 81.62 195 LYS A CA 1
ATOM 1479 C C . LYS A 1 195 ? 11.661 -8.971 -37.277 1.00 81.62 195 LYS A C 1
ATOM 1481 O O . LYS A 1 195 ? 12.244 -8.868 -38.354 1.00 81.62 195 LYS A O 1
ATOM 1486 N N . LEU A 1 196 ? 11.771 -10.050 -36.503 1.00 84.19 196 LEU A N 1
ATOM 1487 C CA . LEU A 1 196 ? 12.630 -11.200 -36.800 1.00 84.19 196 LEU A CA 1
ATOM 1488 C C . LEU A 1 196 ? 11.863 -12.433 -37.303 1.00 84.19 196 LEU A C 1
ATOM 1490 O O . LEU A 1 196 ? 12.485 -13.475 -37.515 1.00 84.19 196 LEU A O 1
ATOM 1494 N N . ASN A 1 197 ? 10.544 -12.335 -37.508 1.00 84.62 197 ASN A N 1
ATOM 1495 C CA . ASN A 1 197 ? 9.673 -13.462 -37.870 1.00 84.62 197 ASN A CA 1
ATOM 1496 C C . ASN A 1 197 ? 9.816 -14.683 -36.931 1.00 84.62 197 ASN A C 1
ATOM 1498 O O . ASN A 1 197 ? 9.712 -15.837 -37.355 1.00 84.62 197 ASN A O 1
ATOM 1502 N N . LEU A 1 198 ? 10.075 -14.445 -35.644 1.00 81.56 198 LEU A N 1
ATOM 1503 C CA . LEU A 1 198 ? 10.153 -15.503 -34.641 1.00 81.56 198 LEU A CA 1
ATOM 1504 C C . LEU A 1 198 ? 8.736 -15.928 -34.219 1.00 81.56 198 LEU A C 1
ATOM 1506 O O . LEU A 1 198 ? 7.847 -15.081 -34.128 1.00 81.56 198 LEU A O 1
ATOM 1510 N N . PRO A 1 199 ? 8.500 -17.220 -33.931 1.00 67.81 199 PRO A N 1
ATOM 1511 C CA . PRO A 1 199 ? 7.213 -17.661 -33.413 1.00 67.81 199 PRO A CA 1
ATOM 1512 C C . PRO A 1 199 ? 6.944 -17.004 -32.052 1.00 67.81 199 PRO A C 1
ATOM 1514 O O . PRO A 1 199 ? 7.727 -17.161 -31.115 1.00 67.81 199 PRO A O 1
ATOM 1517 N N . LEU A 1 200 ? 5.833 -16.271 -31.949 1.00 69.25 200 LEU A N 1
ATOM 1518 C CA . LEU A 1 200 ? 5.352 -15.715 -30.686 1.00 69.25 200 LEU A CA 1
ATOM 1519 C C . LEU A 1 200 ? 4.842 -16.858 -29.800 1.00 69.25 200 LEU A C 1
ATOM 1521 O O . LEU A 1 200 ? 4.056 -17.692 -30.252 1.00 69.25 200 LEU A O 1
ATOM 1525 N N . ALA A 1 201 ? 5.296 -16.909 -28.547 1.00 62.31 201 ALA A N 1
ATOM 1526 C CA . ALA A 1 201 ? 4.741 -17.829 -27.562 1.00 62.31 201 ALA A CA 1
ATOM 1527 C C . ALA A 1 201 ? 3.307 -17.382 -27.226 1.00 62.31 201 ALA A C 1
ATOM 1529 O O . ALA A 1 201 ? 3.118 -16.301 -26.667 1.00 62.31 201 ALA A O 1
ATOM 1530 N N . GLY A 1 202 ? 2.326 -18.189 -27.644 1.00 45.97 202 GLY A N 1
ATOM 1531 C CA . GLY A 1 202 ? 0.913 -18.044 -27.280 1.00 45.97 202 GLY A CA 1
ATOM 1532 C C . GLY A 1 202 ? 0.625 -18.489 -25.855 1.00 45.97 202 GLY A C 1
ATOM 1533 O O . GLY A 1 202 ? 1.344 -19.390 -25.364 1.00 45.97 202 GLY A O 1
#

Secondary structure (DSSP, 8-state):
------------S----SSSSSHHHHHHHHHHHHHHHHHHHHHHHHHHHHHHHHHHHHHHHHHHHHHHHHHHHHHHHHHHHHHHH-SS-HHHHHHHHHHHHHHHHHHHHHHHHHHHHHHHHHHHHHHHHHHHHHHHHHHHT--SHHHHHHHHHHHHHHHHHHHHHHHHHHHHHHHHHHHHHHHHHHHHHHHHHHHTTPPP--

Sequence (202 aa):
MREQIGLRHYYSVKDINMTTAKKTTSSKKAEDAATESIKAAQETVQKAVETGKENIEKAVKAGTETVQKNIEKTVELSKKQMEDATKSYDDAIAFSKENFEAVMAAGNAAVKAAETVNGEIASAAKKVMEENVEAMKSLMAAKSPADFFEIQASLMKSRYDEMVAESTRLNEVATKATGEVMEPLKARYEAVAEKLNLPLAG

Organism: NCBI:txid1505037

InterPro domains:
  IPR010127 Phasin, subfamily 1 [TIGR01841] (111-196)
  IPR018968 Phasin [PF09361] (92-189)

Solvent-accessible surface area (backbone atoms only — not comparable to full-atom values): 11487 Å² total; per-residue (Å²): 140,80,83,88,85,82,85,88,81,92,79,80,88,80,81,86,83,85,83,83,80,73,70,68,67,64,48,51,57,51,50,53,53,52,50,51,53,52,49,54,51,49,53,53,51,51,53,50,50,53,54,51,50,55,53,43,54,52,52,40,50,55,55,42,53,52,50,49,52,56,47,53,54,49,53,53,54,48,51,55,54,47,65,73,54,68,86,56,64,72,68,62,46,51,55,51,47,56,52,48,52,25,53,50,48,19,48,54,32,45,45,52,36,48,47,50,54,39,50,49,55,42,50,50,53,52,47,54,52,53,52,52,53,52,50,52,54,53,60,73,66,45,88,46,74,66,47,46,53,52,52,51,54,51,51,53,52,52,54,51,58,46,51,55,52,50,55,52,51,52,51,51,52,55,54,48,38,52,49,54,30,45,46,37,51,50,55,49,51,50,56,50,28,63,77,66,72,48,87,76,88,126

Nearest PDB structures (foldseek):
  7jh5-assembly2_B  TM=4.045E-01  e=3.981E-02  synthetic construct
  4nqi-assembly1_B  TM=3.998E-01  e=5.351E-01  Dictyostelium discoideum
  4nqi-assembly1_A  TM=4.098E-01  e=2.186E+00  Dictyostelium discoideum
  8abq-assembly2_D  TM=4.405E-01  e=3.965E+00  Homo sapiens

pLDDT: mean 75.53, std 15.51, 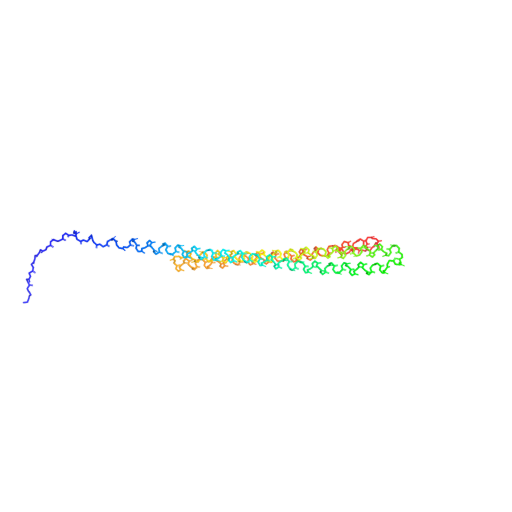range [33.22, 90.88]

Radius of gyration: 36.55 Å; Cα contacts (8 Å, |Δi|>4): 65; chains: 1; bounding box: 90×37×118 Å